Protein AF-W2TY69-F1 (afdb_monomer_lite)

Organism: Necator americanus (NCBI:txid51031)

InterPro domains:
  IPR011009 Protein kinase-like domain superfamily [SSF56112] (18-45)
  IPR045864 Class II Aminoacyl-tRNA synthetase/Biotinyl protein ligase (BPL) and lipoyl protein ligase (LPL) [G3DSA:3.30.930.10] (164-249)

Secondary structure (DSSP, 8-state):
----TTTTTTS-HHHHHHHHHHHHHHT-SSGGGSPPHHHHHT-TTS--THHHHHHHHHHHHHHHHHT-HHHHHHHHHHTTPPPPHHHHHTGGGTTS-----SHHHHHHHHHHHHHHHHHHHTT-------SSEE--HHHHHHTTTSSSPPPEEE-TTS-EEE-SS--SS--------------GGGHHHHHHHHHHHHHHHHHHHGGG---------HHHHHHHHHHTT--HHHHHHHHHHHHS--------

Foldseek 3Di:
DDDDPCQQPVHDPLLSVLVVVLVCQQPPPDPVSHDDPVRSQPDPSPPNCVVVVVVVVVVQVVCVVVVDPVVVVVVVVLVPDDDDPVCLVCVPVPDPPDDDDDPVSVVVVVLVVLLVVLCVVLVFDDDDDDQKGFPDPVLQVQCPPPPDDFDWDQDPVSGIITGSDDDPDDDDDDDDDDDDDDDPVCPVVVVVSVVVSVVVSCVSPVVPDDDDDDDDDPVVVVVVCVVVVPDPVVVVVVVVCVVVPPPPPDDD

Radius of gyration: 30.71 Å; chains: 1; bounding box: 58×43×91 Å

pLDDT: mean 75.91, std 11.69, range [28.19, 91.69]

Structure (mmCIF, N/CA/C/O backbone):
data_AF-W2TY69-F1
#
_entry.id   AF-W2TY69-F1
#
loop_
_atom_site.group_PDB
_atom_site.id
_atom_site.type_symbol
_atom_site.label_atom_id
_atom_site.label_alt_id
_atom_site.label_comp_id
_atom_site.label_asym_id
_atom_site.label_entity_id
_atom_site.label_seq_id
_atom_site.pdbx_PDB_ins_code
_atom_site.Cartn_x
_atom_site.Cartn_y
_atom_site.Cartn_z
_atom_site.occupancy
_atom_site.B_iso_or_equiv
_atom_site.auth_seq_id
_atom_site.auth_comp_id
_atom_site.auth_asym_id
_atom_site.auth_atom_id
_atom_site.pdbx_PDB_model_num
ATOM 1 N N . MET A 1 1 ? 13.874 -2.358 -54.837 1.00 65.00 1 MET A N 1
ATOM 2 C CA . MET A 1 1 ? 13.415 -1.081 -54.250 1.00 65.00 1 MET A CA 1
ATOM 3 C C . MET A 1 1 ? 14.307 0.020 -54.806 1.00 65.00 1 MET A C 1
ATOM 5 O O . MET A 1 1 ? 15.485 -0.253 -54.992 1.00 65.00 1 MET A O 1
ATOM 9 N N . ILE A 1 2 ? 13.774 1.195 -55.146 1.00 75.31 2 ILE A N 1
ATOM 10 C CA . ILE A 1 2 ? 14.572 2.311 -55.685 1.00 75.31 2 ILE A CA 1
ATOM 11 C C . ILE A 1 2 ? 14.653 3.376 -54.592 1.00 75.31 2 ILE A C 1
ATOM 13 O O . ILE A 1 2 ? 13.619 3.848 -54.125 1.00 75.31 2 ILE A O 1
ATOM 17 N N . PHE A 1 3 ? 15.866 3.712 -54.157 1.00 79.81 3 PHE A N 1
ATOM 18 C CA . PHE A 1 3 ? 16.090 4.828 -53.238 1.00 79.81 3 PHE A CA 1
ATOM 19 C C . PHE A 1 3 ? 16.102 6.144 -54.030 1.00 79.81 3 PHE A C 1
ATOM 21 O O . PHE A 1 3 ? 16.623 6.154 -55.146 1.00 79.81 3 PHE A O 1
ATOM 28 N N . PRO A 1 4 ? 15.548 7.244 -53.488 1.00 84.62 4 PRO A N 1
ATOM 29 C CA . PRO A 1 4 ? 15.613 8.551 -54.139 1.00 84.62 4 PRO A CA 1
ATOM 30 C C . PRO A 1 4 ? 17.068 9.024 -54.286 1.00 84.62 4 PRO A C 1
ATOM 32 O O . PRO A 1 4 ? 17.923 8.660 -53.479 1.00 84.62 4 PRO A O 1
ATOM 35 N N . GLU A 1 5 ? 17.348 9.853 -55.295 1.00 75.94 5 GLU A N 1
ATOM 36 C CA . GLU A 1 5 ? 18.714 10.312 -55.616 1.00 75.94 5 GLU A CA 1
ATOM 37 C C . GLU A 1 5 ? 19.378 11.085 -54.463 1.00 75.94 5 GLU A C 1
ATOM 39 O O . GLU A 1 5 ? 20.588 10.996 -54.279 1.00 75.94 5 GLU A O 1
ATOM 44 N N . ASN A 1 6 ? 18.577 11.731 -53.609 1.00 80.19 6 ASN A N 1
ATOM 45 C CA . ASN A 1 6 ? 19.047 12.464 -52.427 1.00 80.19 6 ASN A CA 1
ATOM 46 C C . ASN A 1 6 ? 19.188 11.571 -51.173 1.00 80.19 6 ASN A C 1
ATOM 48 O O . ASN A 1 6 ? 19.403 12.063 -50.064 1.00 80.19 6 ASN A O 1
ATOM 52 N N . PHE A 1 7 ? 19.028 10.247 -51.291 1.00 74.88 7 PHE A N 1
ATOM 53 C CA . PHE A 1 7 ? 19.156 9.343 -50.147 1.00 74.88 7 PHE A CA 1
ATOM 54 C C . PHE A 1 7 ? 20.610 9.279 -49.665 1.00 74.88 7 PHE A C 1
ATOM 56 O O . PHE A 1 7 ? 21.469 8.705 -50.336 1.00 74.88 7 PHE A O 1
ATOM 63 N N . GLY A 1 8 ? 20.864 9.816 -48.471 1.00 71.31 8 GLY A N 1
ATOM 64 C CA . GLY A 1 8 ? 22.205 9.892 -47.890 1.00 71.31 8 GLY A CA 1
ATOM 65 C C . GLY A 1 8 ? 22.750 11.316 -47.745 1.00 71.31 8 GLY A C 1
ATOM 66 O O . GLY A 1 8 ? 23.864 11.474 -47.252 1.00 71.31 8 GLY A O 1
ATOM 67 N N . GLU A 1 9 ? 21.995 12.346 -48.136 1.00 75.31 9 GLU A N 1
ATOM 68 C CA . GLU A 1 9 ? 22.393 13.747 -47.966 1.00 75.31 9 GLU A CA 1
ATOM 69 C C . GLU A 1 9 ? 22.570 14.076 -46.467 1.00 75.31 9 GLU A C 1
ATOM 71 O O . GLU A 1 9 ? 21.634 13.968 -45.677 1.00 75.31 9 GLU A O 1
ATOM 76 N N . GLY A 1 10 ? 23.805 14.391 -46.053 1.00 71.88 10 GLY A N 1
ATOM 77 C CA . GLY A 1 10 ? 24.180 14.618 -44.647 1.00 71.88 10 GLY A CA 1
ATOM 78 C C . GLY A 1 10 ? 24.761 13.406 -43.896 1.00 71.88 10 GLY A C 1
ATOM 79 O O . GLY A 1 10 ? 25.219 13.569 -42.766 1.00 71.88 10 GLY A O 1
ATOM 80 N N . PHE A 1 11 ? 24.808 12.217 -44.507 1.00 72.06 11 PHE A N 1
ATOM 81 C CA . PHE A 1 11 ? 25.444 11.024 -43.929 1.00 72.06 11 PHE A CA 1
ATOM 82 C C . PHE A 1 11 ? 26.870 10.814 -44.455 1.00 72.06 11 PHE A C 1
ATOM 84 O O . PHE A 1 11 ? 27.218 11.225 -45.562 1.00 72.06 11 PHE A O 1
ATOM 91 N N . SER A 1 12 ? 27.696 10.086 -43.696 1.00 76.75 12 SER A N 1
ATOM 92 C CA . SER A 1 12 ? 28.919 9.497 -44.260 1.00 76.75 12 SER A CA 1
ATOM 93 C C . SER A 1 12 ? 28.560 8.419 -45.294 1.00 76.75 12 SER A C 1
ATOM 95 O O . SER A 1 12 ? 27.595 7.675 -45.110 1.00 76.75 12 SER A O 1
ATOM 97 N N . ALA A 1 13 ? 29.362 8.268 -46.354 1.00 74.19 13 ALA A N 1
ATOM 98 C CA . ALA A 1 13 ? 29.143 7.266 -47.408 1.00 74.19 13 ALA A CA 1
ATOM 99 C C . ALA A 1 13 ? 29.012 5.826 -46.864 1.00 74.19 13 ALA A C 1
ATOM 101 O O . ALA A 1 13 ? 28.267 5.012 -47.409 1.00 74.19 13 ALA A O 1
ATOM 102 N N . VAL A 1 14 ? 29.697 5.526 -45.755 1.00 74.81 14 VAL A N 1
ATOM 103 C CA . VAL A 1 14 ? 29.611 4.235 -45.052 1.00 74.81 14 VAL A CA 1
ATOM 104 C C . VAL A 1 14 ? 28.243 4.068 -44.378 1.00 74.81 14 VAL A C 1
ATOM 106 O O . VAL A 1 14 ? 27.588 3.046 -44.556 1.00 74.81 14 VAL A O 1
ATOM 109 N N . GLN A 1 15 ? 27.759 5.102 -43.683 1.00 74.62 15 GLN A N 1
ATOM 110 C CA . GLN A 1 15 ? 26.452 5.094 -43.015 1.00 74.62 15 GLN A CA 1
ATOM 111 C C . GLN A 1 15 ? 25.305 4.982 -44.022 1.00 74.62 15 GLN A C 1
ATOM 113 O O . GLN A 1 15 ? 24.396 4.180 -43.828 1.00 74.62 15 GLN A O 1
ATOM 118 N N . ALA A 1 16 ? 25.371 5.722 -45.132 1.00 80.06 16 ALA A N 1
ATOM 119 C CA . ALA A 1 16 ? 24.355 5.657 -46.181 1.00 80.06 16 ALA A CA 1
ATOM 120 C C . ALA A 1 16 ? 24.241 4.244 -46.784 1.00 80.06 16 ALA A C 1
ATOM 122 O O . ALA A 1 16 ? 23.135 3.759 -47.026 1.00 80.06 16 ALA A O 1
ATOM 123 N N . LYS A 1 17 ? 25.374 3.550 -46.974 1.00 80.44 17 LYS A N 1
ATOM 124 C CA . LYS A 1 17 ? 25.406 2.158 -47.450 1.00 80.44 17 LYS A CA 1
ATOM 125 C C . LYS A 1 17 ? 24.812 1.183 -46.427 1.00 80.44 17 LYS A C 1
ATOM 127 O O . LYS A 1 17 ? 24.061 0.290 -46.812 1.00 80.44 17 LYS A O 1
ATOM 132 N N . HIS A 1 18 ? 25.116 1.372 -45.144 1.00 80.00 18 HIS A N 1
ATOM 133 C CA . HIS A 1 18 ? 24.616 0.528 -44.053 1.00 80.00 18 HIS A CA 1
ATOM 134 C C . HIS A 1 18 ? 23.097 0.654 -43.884 1.00 80.00 18 HIS A C 1
ATOM 136 O O . HIS A 1 18 ? 22.383 -0.346 -43.887 1.00 80.00 18 HIS A O 1
ATOM 142 N N . VAL A 1 19 ? 22.581 1.886 -43.834 1.00 82.81 19 VAL A N 1
ATOM 143 C CA . VAL A 1 19 ? 21.137 2.147 -43.706 1.00 82.81 19 VAL A CA 1
ATOM 144 C C . VAL A 1 19 ? 20.376 1.620 -44.925 1.00 82.81 19 VAL A C 1
ATOM 146 O O . VAL A 1 19 ? 19.293 1.058 -44.780 1.00 82.81 19 VAL A O 1
ATOM 149 N N . ARG A 1 20 ? 20.955 1.734 -46.128 1.00 85.69 20 ARG A N 1
ATOM 150 C CA . ARG A 1 20 ? 20.368 1.170 -47.351 1.00 85.69 20 ARG A CA 1
ATOM 151 C C . ARG A 1 20 ? 20.185 -0.346 -47.250 1.00 85.69 20 ARG A C 1
ATOM 153 O O . ARG A 1 20 ? 19.098 -0.839 -47.539 1.00 85.69 20 ARG A O 1
ATOM 160 N N . HIS A 1 21 ? 21.216 -1.058 -46.797 1.00 86.06 21 HIS A N 1
ATOM 161 C CA . HIS A 1 21 ? 21.169 -2.508 -46.610 1.00 86.06 21 HIS A CA 1
ATOM 162 C C . HIS A 1 21 ? 20.093 -2.930 -45.597 1.00 86.06 21 HIS A C 1
ATOM 164 O O . HIS A 1 21 ? 19.289 -3.813 -45.893 1.00 86.06 21 HIS A O 1
ATOM 170 N N . LEU A 1 22 ? 20.017 -2.254 -44.445 1.00 86.38 22 LEU A N 1
ATOM 171 C CA . LEU A 1 22 ? 19.009 -2.538 -43.417 1.00 86.38 22 LEU A CA 1
ATOM 172 C C . LEU A 1 22 ? 17.582 -2.343 -43.944 1.00 86.38 22 LEU A C 1
ATOM 174 O O . LEU A 1 22 ? 16.727 -3.204 -43.747 1.00 86.38 22 LEU A O 1
ATOM 178 N N . ILE A 1 23 ? 17.326 -1.246 -44.664 1.00 87.31 23 ILE A N 1
ATOM 179 C CA . ILE A 1 23 ? 16.007 -0.964 -45.250 1.00 87.31 23 ILE A CA 1
ATOM 180 C C . ILE A 1 23 ? 15.642 -2.014 -46.307 1.00 87.31 23 ILE A C 1
ATOM 182 O O . ILE A 1 23 ? 14.512 -2.502 -46.321 1.00 87.31 23 ILE A O 1
ATOM 186 N N . GLU A 1 24 ? 16.584 -2.402 -47.170 1.00 88.94 24 GLU A N 1
ATOM 187 C CA . GLU A 1 24 ? 16.367 -3.458 -48.168 1.00 88.94 24 GLU A CA 1
ATOM 188 C C . GLU A 1 24 ? 16.074 -4.819 -47.534 1.00 88.94 24 GLU A C 1
ATOM 190 O O . GLU A 1 24 ? 15.274 -5.587 -48.072 1.00 88.94 24 GLU A O 1
ATOM 195 N N . TRP A 1 25 ? 16.703 -5.118 -46.397 1.00 88.56 25 TRP A N 1
ATOM 196 C CA . TRP A 1 25 ? 16.486 -6.356 -45.660 1.00 88.56 25 TRP A CA 1
ATOM 197 C C . TRP A 1 25 ? 15.128 -6.362 -44.947 1.00 88.56 25 TRP A C 1
ATOM 199 O O . TRP A 1 25 ? 14.370 -7.326 -45.060 1.00 88.56 25 TRP A O 1
ATOM 209 N N . MET A 1 26 ? 14.765 -5.255 -44.295 1.00 87.75 26 MET A N 1
ATOM 210 C CA . MET A 1 26 ? 13.475 -5.091 -43.614 1.00 87.75 26 MET A CA 1
ATOM 211 C C . MET A 1 26 ? 12.279 -5.068 -44.575 1.00 87.75 26 MET A C 1
ATOM 213 O O . MET A 1 26 ? 11.178 -5.467 -44.194 1.00 87.75 26 MET A O 1
ATOM 217 N N . LEU A 1 27 ? 12.478 -4.609 -45.814 1.00 89.75 27 LEU A N 1
ATOM 218 C CA . LEU A 1 27 ? 11.417 -4.427 -46.811 1.00 89.75 27 LEU A CA 1
ATOM 219 C C . LEU A 1 27 ? 11.446 -5.478 -47.930 1.00 89.75 27 LEU A C 1
ATOM 221 O O . LEU A 1 27 ? 10.999 -5.210 -49.050 1.00 89.75 27 LEU A O 1
ATOM 225 N N . LYS A 1 28 ? 11.933 -6.691 -47.640 1.00 88.56 28 LYS A N 1
ATOM 226 C CA . LYS A 1 28 ? 11.836 -7.816 -48.579 1.00 88.56 28 LYS A CA 1
ATOM 227 C C . LYS A 1 28 ? 10.367 -8.113 -48.951 1.00 88.56 28 LYS A C 1
ATOM 229 O O . LYS A 1 28 ? 9.489 -8.035 -48.079 1.00 88.56 28 LYS A O 1
ATOM 234 N N . PRO A 1 29 ? 10.076 -8.434 -50.233 1.00 85.56 29 PRO A N 1
ATOM 235 C CA . PRO A 1 29 ? 8.709 -8.683 -50.697 1.00 85.56 29 PRO A CA 1
ATOM 236 C C . PRO A 1 29 ? 8.047 -9.852 -49.963 1.00 85.56 29 PRO A C 1
ATOM 238 O O . PRO A 1 29 ? 6.887 -9.742 -49.572 1.00 85.56 29 PRO A O 1
ATOM 241 N N . ASP A 1 30 ? 8.803 -10.924 -49.726 1.00 89.38 30 ASP A N 1
ATOM 242 C CA . ASP A 1 30 ? 8.374 -12.070 -48.931 1.00 89.38 30 ASP A CA 1
ATOM 243 C C . ASP A 1 30 ? 8.547 -11.775 -47.425 1.00 89.38 30 ASP A C 1
ATOM 245 O O . ASP A 1 30 ? 9.656 -11.447 -46.991 1.00 89.38 30 ASP A O 1
ATOM 249 N N . PRO A 1 31 ? 7.482 -11.870 -46.603 1.00 84.75 31 PRO A N 1
ATOM 250 C CA . PRO A 1 31 ? 7.569 -11.700 -45.154 1.00 84.75 31 PRO A CA 1
ATOM 251 C C . PRO A 1 31 ? 8.506 -12.689 -44.456 1.00 84.75 31 PRO A C 1
ATOM 253 O O . PRO A 1 31 ? 9.041 -12.350 -43.403 1.00 84.75 31 PRO A O 1
ATOM 256 N N . THR A 1 32 ? 8.699 -13.889 -45.009 1.00 88.50 32 THR A N 1
ATOM 257 C CA . THR A 1 32 ? 9.549 -14.926 -44.401 1.00 88.50 32 THR A CA 1
ATOM 258 C C . THR A 1 32 ? 11.044 -14.643 -44.569 1.00 88.50 32 THR A C 1
ATOM 260 O O . THR A 1 32 ? 11.851 -15.123 -43.778 1.00 88.50 32 THR A O 1
ATOM 263 N N . GLU A 1 33 ? 11.407 -13.813 -45.551 1.00 87.44 33 GLU A N 1
ATOM 264 C CA . GLU A 1 33 ? 12.783 -13.371 -45.810 1.00 87.44 33 GLU A CA 1
ATOM 265 C C . GLU A 1 33 ? 13.176 -12.114 -45.017 1.00 87.44 33 GLU A C 1
ATOM 267 O O . GLU A 1 33 ? 14.327 -11.668 -45.078 1.00 87.44 33 GLU A O 1
ATOM 272 N N . ARG A 1 34 ? 12.227 -11.506 -44.294 1.00 90.62 34 ARG A N 1
ATOM 273 C CA . ARG A 1 34 ? 12.494 -10.328 -43.462 1.00 90.62 34 ARG A CA 1
ATOM 274 C C . ARG A 1 34 ? 13.200 -10.742 -42.169 1.00 90.62 34 ARG A C 1
ATOM 276 O O . ARG A 1 34 ? 12.884 -11.792 -41.609 1.00 90.62 34 ARG A O 1
ATOM 283 N N . PRO A 1 35 ? 14.115 -9.911 -41.647 1.00 89.69 35 PRO A N 1
ATOM 284 C CA . PRO A 1 35 ? 14.764 -10.182 -40.377 1.00 89.69 35 PRO A CA 1
ATOM 285 C C . PRO A 1 35 ? 13.757 -10.174 -39.232 1.00 89.69 35 PRO A C 1
ATOM 287 O O . PRO A 1 35 ? 12.862 -9.328 -39.158 1.00 89.69 35 PRO A O 1
ATOM 290 N N . THR A 1 36 ? 13.969 -11.069 -38.277 1.00 85.81 36 THR A N 1
ATOM 291 C CA . THR A 1 36 ? 13.384 -10.928 -36.941 1.00 85.81 36 THR A CA 1
ATOM 292 C C . THR A 1 36 ? 14.061 -9.784 -36.181 1.00 85.81 36 THR A C 1
ATOM 294 O O . THR A 1 36 ? 15.209 -9.431 -36.458 1.00 85.81 36 THR A O 1
ATOM 297 N N . ALA A 1 37 ? 13.373 -9.220 -35.182 1.00 81.88 37 ALA A N 1
ATOM 298 C CA . ALA A 1 37 ? 13.929 -8.151 -34.345 1.00 81.88 37 ALA A CA 1
ATOM 299 C C . ALA A 1 37 ? 15.269 -8.551 -33.697 1.00 81.88 37 ALA A C 1
ATOM 301 O O . ALA A 1 37 ? 16.178 -7.736 -33.591 1.00 81.88 37 ALA A O 1
ATOM 302 N N . GLU A 1 38 ? 15.419 -9.822 -33.322 1.00 79.81 38 GLU A N 1
ATOM 303 C CA . GLU A 1 38 ? 16.651 -10.346 -32.735 1.00 79.81 38 GLU A CA 1
ATOM 304 C C . GLU A 1 38 ? 17.800 -10.452 -33.750 1.00 79.81 38 GLU A C 1
ATOM 306 O O . GLU A 1 38 ? 18.936 -10.123 -33.420 1.00 79.81 38 GLU A O 1
ATOM 311 N N . GLN A 1 39 ? 17.520 -10.862 -34.992 1.00 83.31 39 GLN A N 1
ATOM 312 C CA . GLN A 1 39 ? 18.522 -10.894 -36.067 1.00 83.31 39 GLN A CA 1
ATOM 313 C C . GLN A 1 39 ? 18.982 -9.489 -36.453 1.00 83.31 39 GLN A C 1
ATOM 315 O O . GLN A 1 39 ? 20.166 -9.286 -36.694 1.00 83.31 39 GLN A O 1
ATOM 320 N N . LEU A 1 40 ? 18.060 -8.523 -36.460 1.00 83.56 40 LEU A N 1
ATOM 321 C CA . LEU A 1 40 ? 18.369 -7.126 -36.744 1.00 83.56 40 LEU A CA 1
ATOM 322 C C . LEU A 1 40 ? 19.278 -6.528 -35.660 1.00 83.56 40 LEU A C 1
ATOM 324 O O . LEU A 1 40 ? 20.284 -5.911 -35.977 1.00 83.56 40 LEU A O 1
ATOM 328 N N . LEU A 1 41 ? 18.966 -6.753 -34.379 1.00 74.50 41 LEU A N 1
ATOM 329 C CA . LEU A 1 41 ? 19.748 -6.224 -33.252 1.00 74.50 41 LEU A CA 1
ATOM 330 C C . LEU A 1 41 ? 21.154 -6.833 -33.120 1.00 74.50 41 LEU A C 1
ATOM 332 O O . LEU A 1 41 ? 21.994 -6.263 -32.429 1.00 74.50 41 LEU A O 1
ATOM 336 N N . ARG A 1 42 ? 21.409 -7.986 -33.748 1.00 76.81 42 ARG A N 1
ATOM 337 C CA . ARG A 1 42 ? 22.728 -8.638 -33.781 1.00 76.81 42 ARG A CA 1
ATOM 338 C C . ARG A 1 42 ? 23.565 -8.256 -35.003 1.00 76.81 42 ARG A C 1
ATOM 340 O O . ARG A 1 42 ? 24.707 -8.694 -35.087 1.00 76.81 42 ARG A O 1
ATOM 347 N N . ASP A 1 43 ? 23.003 -7.513 -35.952 1.00 82.12 43 ASP A N 1
ATOM 348 C CA . ASP A 1 43 ? 23.695 -7.139 -37.180 1.00 82.12 43 ASP A CA 1
ATOM 349 C C . ASP A 1 43 ? 24.701 -6.004 -36.933 1.00 82.12 43 ASP A C 1
ATOM 351 O O . ASP A 1 43 ? 24.372 -4.987 -36.321 1.00 82.12 43 ASP A O 1
ATOM 355 N N . ASP A 1 44 ? 25.919 -6.159 -37.456 1.00 69.88 44 ASP A N 1
ATOM 356 C CA . ASP A 1 44 ? 27.027 -5.209 -37.278 1.00 69.88 44 ASP A CA 1
ATOM 357 C C . ASP A 1 44 ? 26.747 -3.817 -37.885 1.00 69.88 44 ASP A C 1
ATOM 359 O O . ASP A 1 44 ? 27.438 -2.841 -37.569 1.00 69.88 44 ASP A O 1
ATOM 363 N N . HIS A 1 45 ? 25.756 -3.702 -38.777 1.00 69.31 45 HIS A N 1
ATOM 364 C CA . HIS A 1 45 ? 25.378 -2.445 -39.421 1.00 69.31 45 HIS A CA 1
ATOM 365 C C . HIS A 1 45 ? 24.318 -1.670 -38.639 1.00 69.31 45 HIS A C 1
ATOM 367 O O . HIS A 1 45 ? 24.122 -0.481 -38.922 1.00 69.31 45 HIS A O 1
ATOM 373 N N . VAL A 1 46 ? 23.649 -2.296 -37.664 1.00 67.25 46 VAL A N 1
ATOM 374 C CA . VAL A 1 46 ? 22.825 -1.564 -36.703 1.00 67.25 46 VAL A CA 1
ATOM 375 C C . VAL A 1 46 ? 23.785 -0.878 -35.737 1.00 67.25 46 VAL A C 1
ATOM 377 O O . VAL A 1 46 ? 24.528 -1.565 -35.038 1.00 67.25 46 VAL A O 1
ATOM 380 N N . PRO A 1 47 ? 23.827 0.470 -35.689 1.00 62.25 47 PRO A N 1
ATOM 381 C CA . PRO A 1 47 ? 24.680 1.156 -34.736 1.00 62.25 47 PRO A CA 1
ATOM 382 C C . PRO A 1 47 ? 24.262 0.712 -33.337 1.00 62.25 47 PRO A C 1
ATOM 384 O O . PRO A 1 47 ? 23.178 1.055 -32.865 1.00 62.25 47 PRO A O 1
ATOM 387 N N . LEU A 1 48 ? 25.112 -0.095 -32.700 1.00 56.00 48 LEU A N 1
ATOM 388 C CA . LEU A 1 48 ? 24.889 -0.531 -31.336 1.00 56.00 48 LEU A CA 1
ATOM 389 C C . LEU A 1 48 ? 24.825 0.735 -30.482 1.00 56.00 48 LEU A C 1
ATOM 391 O O . LEU A 1 48 ? 25.810 1.464 -30.332 1.00 56.00 48 LEU A O 1
ATOM 395 N N . VAL A 1 49 ? 23.650 0.979 -29.907 1.00 56.50 49 VAL A N 1
ATOM 396 C CA . VAL A 1 49 ? 23.369 2.052 -28.940 1.00 56.50 49 VAL A CA 1
ATOM 397 C C . VAL A 1 49 ? 24.269 1.925 -27.691 1.00 56.50 49 VAL A C 1
ATOM 399 O O . VAL A 1 49 ? 24.279 2.787 -26.827 1.00 56.50 49 VAL A O 1
ATOM 402 N N . ASP A 1 50 ? 25.131 0.905 -27.627 1.00 56.06 50 ASP A N 1
ATOM 403 C CA . ASP A 1 50 ? 26.202 0.684 -26.656 1.00 56.06 50 ASP A CA 1
ATOM 404 C C . ASP A 1 50 ? 27.006 1.929 -26.272 1.00 56.06 50 ASP A C 1
ATOM 406 O O . ASP A 1 50 ? 27.426 2.043 -25.117 1.00 56.06 50 ASP A O 1
ATOM 410 N N . ILE A 1 51 ? 27.285 2.843 -27.210 1.00 59.00 51 ILE A N 1
ATOM 411 C CA . ILE A 1 51 ? 28.039 4.068 -26.898 1.00 59.00 51 ILE A CA 1
ATOM 412 C C . ILE A 1 51 ? 27.190 4.994 -26.023 1.00 59.00 51 ILE A C 1
ATOM 414 O O . ILE A 1 51 ? 27.681 5.472 -24.997 1.00 59.00 51 ILE A O 1
ATOM 418 N N . GLU A 1 52 ? 25.925 5.201 -26.383 1.00 65.19 52 GLU A N 1
ATOM 419 C CA . GLU A 1 52 ? 24.980 6.002 -25.605 1.00 65.19 52 GLU A CA 1
ATOM 420 C C . GLU A 1 52 ? 24.659 5.320 -24.277 1.00 65.19 52 GLU A C 1
ATOM 422 O O . GLU A 1 52 ? 24.704 5.974 -23.243 1.00 65.19 52 GLU A O 1
ATOM 427 N N . ASP A 1 53 ? 24.486 3.999 -24.261 1.00 70.38 53 ASP A N 1
ATOM 428 C CA . ASP A 1 53 ? 24.241 3.215 -23.051 1.00 70.38 53 ASP A CA 1
ATOM 429 C C . ASP A 1 53 ? 25.414 3.272 -22.070 1.00 70.38 53 ASP A C 1
ATOM 431 O O . ASP A 1 53 ? 25.221 3.457 -20.865 1.00 70.38 53 ASP A O 1
ATOM 435 N N . LYS A 1 54 ? 26.655 3.122 -22.550 1.00 78.38 54 LYS A N 1
ATOM 436 C CA . LYS A 1 54 ? 27.857 3.223 -21.704 1.00 78.38 54 LYS A CA 1
ATOM 437 C C . LYS A 1 54 ? 28.047 4.646 -21.190 1.00 78.38 54 LYS A C 1
ATOM 439 O O . LYS A 1 54 ? 28.401 4.827 -20.021 1.00 78.38 54 LYS A O 1
ATOM 444 N N . GLN A 1 55 ? 27.806 5.654 -22.030 1.00 78.62 55 GLN A N 1
ATOM 445 C CA . GLN A 1 55 ? 27.859 7.057 -21.619 1.00 78.62 55 GLN A CA 1
ATOM 446 C C . GLN A 1 55 ? 26.761 7.385 -20.604 1.00 78.62 55 GLN A C 1
ATOM 448 O O . GLN A 1 55 ? 27.059 7.962 -19.559 1.00 78.62 55 GLN A O 1
ATOM 453 N N . PHE A 1 56 ? 25.531 6.943 -20.846 1.00 80.62 56 PHE A N 1
ATOM 454 C CA . PHE A 1 56 ? 24.389 7.098 -19.956 1.00 80.62 56 PHE A CA 1
ATOM 455 C C . PHE A 1 56 ? 24.645 6.418 -18.613 1.00 80.62 56 PHE A C 1
ATOM 457 O O . PHE A 1 56 ? 24.560 7.073 -17.577 1.00 80.62 56 PHE A O 1
ATOM 464 N N . LYS A 1 57 ? 25.079 5.150 -18.606 1.00 81.50 57 LYS A N 1
ATOM 465 C CA . LYS A 1 57 ? 25.458 4.421 -17.381 1.00 81.50 57 LYS A CA 1
ATOM 466 C C . LYS A 1 57 ? 26.540 5.164 -16.597 1.00 81.50 57 LYS A C 1
ATOM 468 O O . LYS A 1 57 ? 26.456 5.259 -15.370 1.00 81.50 57 LYS A O 1
ATOM 473 N N . LYS A 1 58 ? 27.537 5.735 -17.282 1.00 85.06 58 LYS A N 1
ATOM 474 C CA . LYS A 1 58 ? 28.607 6.524 -16.652 1.00 85.06 58 LYS A CA 1
ATOM 475 C C . LYS A 1 58 ? 28.077 7.826 -16.045 1.00 85.06 58 LYS A C 1
ATOM 477 O O . LYS A 1 58 ? 28.404 8.124 -14.897 1.00 85.06 58 LYS A O 1
ATOM 482 N N . ILE A 1 59 ? 27.252 8.572 -16.781 1.00 84.62 59 ILE A N 1
ATOM 483 C CA . ILE A 1 59 ? 26.607 9.808 -16.312 1.00 84.62 59 ILE A CA 1
ATOM 484 C C . ILE A 1 59 ? 25.712 9.509 -15.107 1.00 84.62 59 ILE A C 1
ATOM 486 O O . ILE A 1 59 ? 25.819 10.188 -14.086 1.00 84.62 59 ILE A O 1
ATOM 490 N N . PHE A 1 60 ? 24.894 8.460 -15.191 1.00 83.44 60 PHE A N 1
ATOM 491 C CA . PHE A 1 60 ? 23.984 8.038 -14.133 1.00 83.44 60 PHE A CA 1
ATOM 492 C C . PHE A 1 60 ? 24.745 7.644 -12.863 1.00 83.44 60 PHE A C 1
ATOM 494 O O . PHE A 1 60 ? 24.489 8.194 -11.794 1.00 83.44 60 PHE A O 1
ATOM 501 N N . THR A 1 61 ? 25.759 6.781 -12.990 1.00 86.25 61 THR A N 1
ATOM 502 C CA . THR A 1 61 ? 26.607 6.354 -11.862 1.00 86.25 61 THR A CA 1
ATOM 503 C C . THR A 1 61 ? 27.307 7.547 -11.210 1.00 86.25 61 THR A C 1
ATOM 505 O O . THR A 1 61 ? 27.383 7.642 -9.983 1.00 86.25 61 THR A O 1
ATOM 508 N N . GLN A 1 62 ? 27.811 8.485 -12.017 1.00 87.19 62 GLN A N 1
ATOM 509 C CA . GLN A 1 62 ? 28.486 9.680 -11.515 1.00 87.19 62 GLN A CA 1
ATOM 510 C C . GLN A 1 62 ? 27.516 10.622 -10.793 1.00 87.19 62 GLN A C 1
ATOM 512 O O . GLN A 1 62 ? 27.832 11.139 -9.718 1.00 87.19 62 GLN A O 1
ATOM 517 N N . ALA A 1 63 ? 26.331 10.844 -11.354 1.00 87.81 63 ALA A N 1
ATOM 518 C CA . ALA A 1 63 ? 25.302 11.667 -10.738 1.00 87.81 63 ALA A CA 1
ATOM 519 C C . ALA A 1 63 ? 24.793 11.046 -9.430 1.00 87.81 63 ALA A C 1
ATOM 521 O O . ALA A 1 63 ? 24.698 11.750 -8.429 1.00 87.81 63 ALA A O 1
ATOM 522 N N . GLN A 1 64 ? 24.568 9.729 -9.392 1.00 82.50 64 GLN A N 1
ATOM 523 C CA . GLN A 1 64 ? 24.164 9.005 -8.184 1.00 82.50 64 GLN A CA 1
ATOM 524 C C . GLN A 1 64 ? 25.199 9.133 -7.058 1.00 82.50 64 GLN A C 1
ATOM 526 O O . GLN A 1 64 ? 24.830 9.396 -5.914 1.00 82.50 64 GLN A O 1
ATOM 531 N N . LYS A 1 65 ? 26.495 9.002 -7.375 1.00 86.19 65 LYS A N 1
ATOM 532 C CA . LYS A 1 65 ? 27.583 9.171 -6.394 1.00 86.19 65 LYS A CA 1
ATOM 533 C C . LYS A 1 65 ? 27.691 10.600 -5.869 1.00 86.19 65 LYS A C 1
ATOM 535 O O . LYS A 1 65 ? 27.931 10.802 -4.686 1.00 86.19 65 LYS A O 1
ATOM 540 N N . THR A 1 66 ? 27.536 11.586 -6.750 1.00 86.88 66 THR A N 1
ATOM 541 C CA . THR A 1 66 ? 27.707 13.007 -6.402 1.00 86.88 66 THR A CA 1
ATOM 542 C C . THR A 1 66 ? 26.448 13.653 -5.827 1.00 86.88 66 THR A C 1
ATOM 544 O O . THR A 1 66 ? 26.548 14.749 -5.284 1.00 86.88 66 THR A O 1
ATOM 547 N N . ARG A 1 67 ? 25.275 13.008 -5.958 1.00 84.31 67 ARG A N 1
ATOM 548 C CA . ARG A 1 67 ? 23.948 13.540 -5.587 1.00 84.31 67 ARG A CA 1
ATOM 549 C C . ARG A 1 67 ? 23.747 14.997 -6.034 1.00 84.31 67 ARG A C 1
ATOM 551 O O . ARG A 1 67 ? 23.211 15.830 -5.313 1.00 84.31 67 ARG A O 1
ATOM 558 N N . ASN A 1 68 ? 24.223 15.312 -7.237 1.00 84.75 68 ASN A N 1
ATOM 559 C CA . ASN A 1 68 ? 24.234 16.668 -7.782 1.00 84.75 68 ASN A CA 1
ATOM 560 C C . ASN A 1 68 ? 22.856 17.090 -8.349 1.00 84.75 68 ASN A C 1
ATOM 562 O O . ASN A 1 68 ? 21.875 16.348 -8.307 1.00 84.75 68 ASN A O 1
ATOM 566 N N . ARG A 1 69 ? 22.763 18.290 -8.941 1.00 87.94 69 ARG A N 1
ATOM 567 C CA . ARG A 1 69 ? 21.524 18.775 -9.584 1.00 87.94 69 ARG A CA 1
ATOM 568 C C . ARG A 1 69 ? 20.981 17.807 -10.646 1.00 87.94 69 ARG A C 1
ATOM 570 O O . ARG A 1 69 ? 19.766 17.677 -10.764 1.00 87.94 69 ARG A O 1
ATOM 577 N N . LEU A 1 70 ? 21.858 17.137 -11.400 1.00 84.25 70 LEU A N 1
ATOM 578 C CA . LEU A 1 70 ? 21.455 16.148 -12.402 1.00 84.25 70 LEU A CA 1
ATOM 579 C C . LEU A 1 70 ? 20.779 14.944 -11.735 1.00 84.25 70 LEU A C 1
ATOM 581 O O . LEU A 1 70 ? 19.736 14.515 -12.205 1.00 84.25 70 LEU A O 1
ATOM 585 N N . TYR A 1 71 ? 21.311 14.451 -10.611 1.00 86.38 71 TYR A N 1
ATOM 586 C CA . TYR A 1 71 ? 20.673 13.394 -9.817 1.00 86.38 71 TYR A CA 1
ATOM 587 C C . TYR A 1 71 ? 19.256 13.779 -9.389 1.00 86.38 71 TYR A C 1
ATOM 589 O O . TYR A 1 71 ? 18.310 13.052 -9.678 1.00 86.38 71 TYR A O 1
ATOM 597 N N . HIS A 1 72 ? 19.086 14.954 -8.778 1.00 84.75 72 HIS A N 1
ATOM 598 C CA . HIS A 1 72 ? 17.760 15.417 -8.364 1.00 84.75 72 HIS A CA 1
ATOM 599 C C . HIS A 1 72 ? 16.808 15.626 -9.549 1.00 84.75 72 HIS A C 1
ATOM 601 O O . HIS A 1 72 ? 15.621 15.325 -9.437 1.00 84.75 72 HIS A O 1
ATOM 607 N N . TRP A 1 73 ? 17.313 16.113 -10.687 1.00 88.06 73 TRP A N 1
ATOM 608 C CA . TRP A 1 73 ? 16.521 16.230 -11.910 1.00 88.06 73 TRP A CA 1
ATOM 609 C C . TRP A 1 73 ? 16.083 14.860 -12.437 1.00 88.06 73 TRP A C 1
ATOM 611 O O . TRP A 1 73 ? 14.906 14.699 -12.739 1.00 88.06 73 TRP A O 1
ATOM 621 N N . MET A 1 74 ? 16.982 13.872 -12.484 1.00 84.12 74 MET A N 1
ATOM 622 C CA . MET A 1 74 ? 16.666 12.514 -12.943 1.00 84.12 74 MET A CA 1
ATOM 623 C C . MET A 1 74 ? 15.639 11.836 -12.036 1.00 84.12 74 MET A C 1
ATOM 625 O O . MET A 1 74 ? 14.651 11.310 -12.534 1.00 84.12 74 MET A O 1
ATOM 629 N N . VAL A 1 75 ? 15.817 11.904 -10.712 1.00 83.06 75 VAL A N 1
ATOM 630 C CA . VAL A 1 75 ? 14.850 11.347 -9.747 1.00 83.06 75 VAL A CA 1
ATOM 631 C C . VAL A 1 75 ? 13.473 11.998 -9.915 1.00 83.06 75 VAL A C 1
ATOM 633 O O . VAL A 1 75 ? 12.456 11.313 -9.912 1.00 83.06 75 VAL A O 1
ATOM 636 N N . ASN A 1 76 ? 13.429 13.315 -10.121 1.00 83.75 76 ASN A N 1
ATOM 637 C CA . ASN A 1 76 ? 12.180 14.037 -10.367 1.00 83.75 76 ASN A CA 1
ATOM 638 C C . ASN A 1 76 ? 11.559 13.698 -11.734 1.00 83.75 76 ASN A C 1
ATOM 640 O O . ASN A 1 76 ? 10.341 13.663 -11.859 1.00 83.75 76 ASN A O 1
ATOM 644 N N . ALA A 1 77 ? 12.372 13.461 -12.765 1.00 84.50 77 ALA A N 1
ATOM 645 C CA . ALA A 1 77 ? 11.890 13.056 -14.083 1.00 84.50 77 ALA A CA 1
ATOM 646 C C . ALA A 1 77 ? 11.257 11.658 -14.036 1.00 84.50 77 ALA A C 1
ATOM 648 O O . ALA A 1 77 ? 10.146 11.494 -14.532 1.00 84.50 77 ALA A O 1
ATOM 649 N N . LEU A 1 78 ? 11.914 10.702 -13.369 1.00 81.81 78 LEU A N 1
ATOM 650 C CA . LEU A 1 78 ? 11.363 9.366 -13.117 1.00 81.81 78 LEU A CA 1
ATOM 651 C C . LEU A 1 78 ? 10.052 9.461 -12.329 1.00 81.81 78 LEU A C 1
ATOM 653 O O . LEU A 1 78 ? 9.047 8.896 -12.737 1.00 81.81 78 LEU A O 1
ATOM 657 N N . GLY A 1 79 ? 10.022 10.283 -11.276 1.00 75.06 79 GLY A N 1
ATOM 658 C CA . GLY A 1 79 ? 8.833 10.539 -10.457 1.00 75.06 79 GLY A CA 1
ATOM 659 C C . GLY A 1 79 ? 7.651 11.217 -11.166 1.00 75.06 79 GLY A C 1
ATOM 660 O O . GLY A 1 79 ? 6.638 11.473 -10.528 1.00 75.06 79 GLY A O 1
ATOM 661 N N . LYS A 1 80 ? 7.762 11.573 -12.450 1.00 79.88 80 LYS A N 1
ATOM 662 C CA . LYS A 1 80 ? 6.667 12.170 -13.238 1.00 79.88 80 LYS A CA 1
ATOM 663 C C . LYS A 1 80 ? 6.072 11.211 -14.263 1.0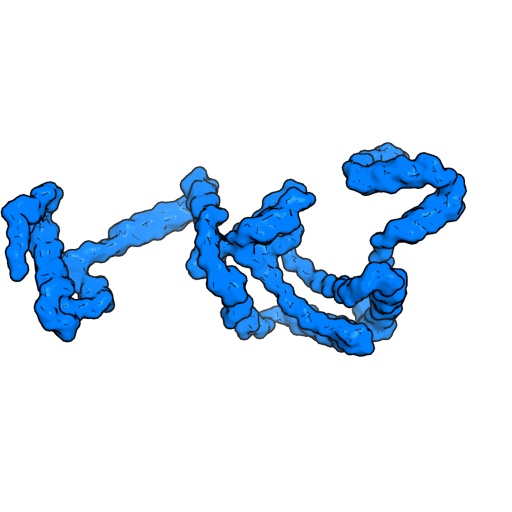0 79.88 80 LYS A C 1
ATOM 665 O O . LYS A 1 80 ? 5.126 11.589 -14.957 1.00 79.88 80 LYS A O 1
ATOM 670 N N . GLU A 1 81 ? 6.626 10.012 -14.390 1.00 74.56 81 GLU A N 1
ATOM 671 C CA . GLU A 1 81 ? 6.135 9.017 -15.331 1.00 74.56 81 GLU A CA 1
ATOM 672 C C . GLU A 1 81 ? 4.754 8.501 -14.902 1.00 74.56 81 GLU A C 1
ATOM 674 O O . GLU A 1 81 ? 4.542 8.089 -13.763 1.00 74.56 81 GLU A O 1
ATOM 679 N N . VAL A 1 82 ? 3.786 8.547 -15.821 1.00 73.00 82 VAL A N 1
ATOM 680 C CA . VAL A 1 82 ? 2.423 8.078 -15.556 1.00 73.00 82 VAL A CA 1
ATOM 681 C C . VAL A 1 82 ? 2.351 6.586 -15.843 1.00 73.00 82 VAL A C 1
ATOM 683 O O . VAL A 1 82 ? 2.505 6.153 -16.985 1.00 73.00 82 VAL A O 1
ATOM 686 N N . LEU A 1 83 ? 2.064 5.801 -14.808 1.00 71.50 83 LEU A N 1
ATOM 687 C CA . LEU A 1 83 ? 1.917 4.357 -14.939 1.00 71.50 83 LEU A CA 1
ATOM 688 C C . LEU A 1 83 ? 0.667 3.983 -15.757 1.00 71.50 83 LEU A C 1
ATOM 690 O O . LEU A 1 83 ? -0.400 4.569 -15.549 1.00 71.50 83 LEU A O 1
ATOM 694 N N . PRO A 1 84 ? 0.748 2.969 -16.641 1.00 80.00 84 PRO A N 1
ATOM 6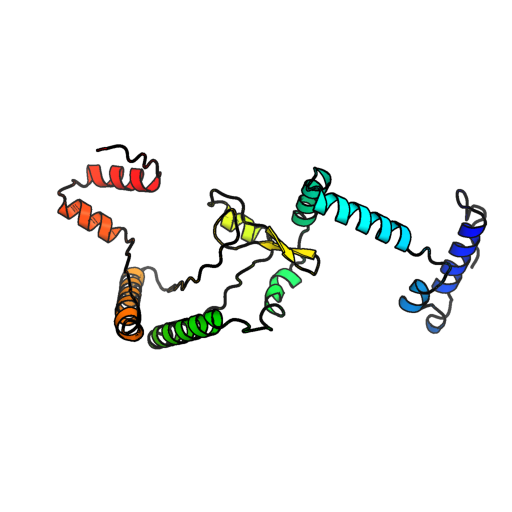95 C CA . PRO A 1 84 ? -0.427 2.425 -17.313 1.00 80.00 84 PRO A CA 1
ATOM 696 C C . PRO A 1 84 ? -1.463 1.892 -16.312 1.00 80.00 84 PRO A C 1
ATOM 698 O O . PRO A 1 84 ? -1.113 1.186 -15.365 1.00 80.00 84 PRO A O 1
ATOM 701 N N . ALA A 1 85 ? -2.751 2.146 -16.565 1.00 78.31 85 ALA A N 1
ATOM 702 C CA . ALA A 1 85 ? -3.843 1.742 -15.670 1.00 78.31 85 ALA A CA 1
ATOM 703 C C . ALA A 1 85 ? -3.879 0.226 -15.392 1.00 78.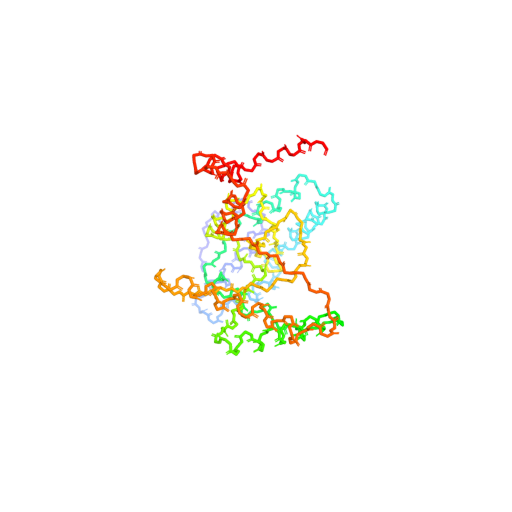31 85 ALA A C 1
ATOM 705 O O . ALA A 1 85 ? -4.092 -0.191 -14.258 1.00 78.31 85 ALA A O 1
ATOM 706 N N . ALA A 1 86 ? -3.600 -0.604 -16.404 1.00 78.06 86 ALA A N 1
ATOM 707 C CA . ALA A 1 86 ? -3.535 -2.058 -16.246 1.00 78.06 86 ALA A CA 1
ATOM 708 C C . ALA A 1 86 ? -2.441 -2.498 -15.258 1.00 78.06 86 ALA A C 1
ATOM 710 O O . ALA A 1 86 ? -2.632 -3.440 -14.498 1.00 78.06 86 ALA A O 1
ATOM 711 N N . ARG A 1 87 ? -1.305 -1.791 -15.226 1.00 69.44 87 ARG A N 1
ATOM 712 C CA . ARG A 1 87 ? -0.221 -2.082 -14.282 1.00 69.44 87 ARG A CA 1
ATOM 713 C C . ARG A 1 87 ? -0.560 -1.618 -12.869 1.00 69.44 87 ARG A C 1
ATOM 715 O O . ARG A 1 87 ? -0.190 -2.301 -11.925 1.00 69.44 87 ARG A O 1
ATOM 722 N N . ALA A 1 88 ? -1.279 -0.505 -12.725 1.00 70.50 88 ALA A N 1
ATOM 723 C CA . ALA A 1 88 ? -1.798 -0.095 -11.423 1.00 70.50 88 ALA A CA 1
ATOM 724 C C . ALA A 1 88 ? -2.774 -1.138 -10.851 1.00 70.50 88 ALA A C 1
ATOM 726 O O . ALA A 1 88 ? -2.737 -1.408 -9.657 1.00 70.50 88 ALA A O 1
ATOM 727 N N . TYR A 1 89 ? -3.595 -1.753 -11.708 1.00 72.00 89 TYR A N 1
ATOM 728 C CA . TYR A 1 89 ? -4.528 -2.810 -11.316 1.00 72.00 89 TYR A CA 1
ATOM 729 C C . TYR A 1 89 ? -3.829 -4.126 -10.943 1.00 72.00 89 TYR A C 1
ATOM 731 O O . TYR A 1 89 ? -4.207 -4.754 -9.966 1.00 72.00 89 TYR A O 1
ATOM 739 N N . CYS A 1 90 ? -2.800 -4.530 -11.695 1.00 67.94 90 CYS A N 1
ATOM 740 C CA . CYS A 1 90 ? -2.087 -5.798 -11.490 1.00 67.94 90 CYS A CA 1
ATOM 741 C C . CYS A 1 90 ? -0.813 -5.675 -10.632 1.00 67.94 90 CYS A C 1
ATOM 743 O O . CYS A 1 90 ? 0.039 -6.566 -10.678 1.00 67.94 90 CYS A O 1
ATOM 745 N N . TYR A 1 91 ? -0.623 -4.561 -9.919 1.00 65.94 91 TYR A N 1
ATOM 746 C CA . TYR A 1 91 ? 0.595 -4.282 -9.143 1.00 65.94 91 TYR A CA 1
ATOM 747 C C . TYR A 1 91 ? 0.915 -5.394 -8.123 1.00 65.94 91 TYR A C 1
ATOM 749 O O . TYR A 1 91 ? 2.071 -5.709 -7.846 1.00 65.94 91 TYR A O 1
ATOM 757 N N . ASP A 1 92 ? -0.128 -6.038 -7.617 1.00 62.56 92 ASP A N 1
ATOM 758 C CA . ASP A 1 92 ? -0.120 -7.053 -6.572 1.00 62.56 92 ASP A CA 1
ATOM 759 C C . ASP A 1 92 ? 0.283 -8.461 -7.031 1.00 62.56 92 ASP A C 1
ATOM 761 O O . ASP A 1 92 ? 0.682 -9.295 -6.215 1.00 62.56 92 ASP A O 1
ATOM 765 N N . GLN A 1 93 ? 0.242 -8.734 -8.335 1.00 63.69 93 GLN A N 1
ATOM 766 C CA . GLN A 1 93 ? 0.342 -10.096 -8.872 1.00 63.69 93 GLN A CA 1
ATOM 767 C C . GLN A 1 93 ? 1.750 -10.717 -8.765 1.00 63.69 93 GLN A C 1
ATOM 769 O O . GLN A 1 93 ? 1.916 -11.925 -8.964 1.00 63.69 93 GLN A O 1
ATOM 774 N N . GLY A 1 94 ? 2.782 -9.919 -8.461 1.00 57.16 94 GLY A N 1
ATOM 775 C CA . GLY A 1 94 ? 4.186 -10.355 -8.511 1.00 57.16 94 GLY A CA 1
ATOM 776 C C . GLY A 1 94 ? 5.027 -10.140 -7.252 1.00 57.16 94 GLY A C 1
ATOM 777 O O . GLY A 1 94 ? 6.059 -10.792 -7.121 1.00 57.16 94 GLY A O 1
ATOM 778 N N . ILE A 1 95 ? 4.618 -9.259 -6.336 1.00 56.28 95 ILE A N 1
ATOM 779 C CA . ILE A 1 95 ? 5.521 -8.702 -5.309 1.00 56.28 95 ILE A CA 1
ATOM 780 C C . ILE A 1 95 ? 5.565 -9.563 -4.032 1.00 56.28 95 ILE A C 1
ATOM 782 O O . ILE A 1 95 ? 6.569 -9.583 -3.329 1.00 56.28 95 ILE A O 1
ATOM 786 N N . CYS A 1 96 ? 4.533 -10.363 -3.758 1.00 52.84 96 CYS A N 1
ATOM 787 C CA . CYS A 1 96 ? 4.416 -11.134 -2.511 1.00 52.84 96 CYS A CA 1
ATOM 788 C C . CYS A 1 96 ? 4.890 -12.598 -2.617 1.00 52.84 96 CYS A C 1
ATOM 790 O O . CYS A 1 96 ? 4.274 -13.481 -2.017 1.00 52.84 96 CYS A O 1
ATOM 792 N N . LYS A 1 97 ? 5.929 -12.897 -3.409 1.00 55.16 97 LYS A N 1
ATOM 793 C CA . LYS A 1 97 ? 6.361 -14.294 -3.637 1.00 55.16 97 LYS A CA 1
ATOM 794 C C . LYS A 1 97 ? 7.447 -14.793 -2.688 1.00 55.16 97 LYS A C 1
ATOM 796 O O . LYS A 1 97 ? 7.483 -15.988 -2.414 1.00 55.16 97 LYS A O 1
ATOM 801 N N . GLU A 1 98 ? 8.280 -13.913 -2.147 1.00 55.38 98 GLU A N 1
ATOM 802 C CA . GLU A 1 98 ? 9.324 -14.311 -1.203 1.00 55.38 98 GLU A CA 1
ATOM 803 C C . GLU A 1 98 ? 8.909 -13.920 0.210 1.00 55.38 98 GLU A C 1
ATOM 805 O O . GLU A 1 98 ? 9.002 -12.764 0.616 1.00 55.38 98 GLU A O 1
ATOM 810 N N . LYS A 1 99 ? 8.398 -14.899 0.960 1.00 55.09 99 LYS A N 1
ATOM 811 C CA . LYS A 1 99 ? 8.214 -14.754 2.399 1.00 55.09 99 LYS A CA 1
ATOM 812 C C . LYS A 1 99 ? 9.421 -15.362 3.126 1.00 55.09 99 LYS A C 1
ATOM 814 O O . LYS A 1 99 ? 9.804 -16.488 2.823 1.00 55.09 99 LYS A O 1
ATOM 819 N N . PHE A 1 100 ? 9.899 -14.640 4.143 1.00 51.16 100 PHE A N 1
ATOM 820 C CA . PHE A 1 100 ? 10.725 -15.103 5.271 1.00 51.16 100 PHE A CA 1
ATOM 821 C C . PHE A 1 100 ? 12.239 -15.253 5.037 1.00 51.16 100 PHE A C 1
ATOM 823 O O . PHE A 1 100 ? 12.711 -16.254 4.501 1.00 51.16 100 PHE A O 1
ATOM 830 N N . THR A 1 101 ? 13.016 -14.302 5.573 1.00 55.75 101 THR A N 1
ATOM 831 C CA . THR A 1 101 ? 14.472 -14.460 5.776 1.00 55.75 101 THR A CA 1
ATOM 832 C C . THR A 1 101 ? 14.933 -14.161 7.210 1.00 55.75 101 THR A C 1
ATOM 834 O O . THR A 1 101 ? 16.058 -14.522 7.557 1.00 55.75 101 THR A O 1
ATOM 837 N N . CYS A 1 102 ? 14.089 -13.582 8.081 1.00 62.97 102 CYS A N 1
ATOM 838 C CA . CYS A 1 102 ? 14.474 -13.203 9.445 1.00 62.97 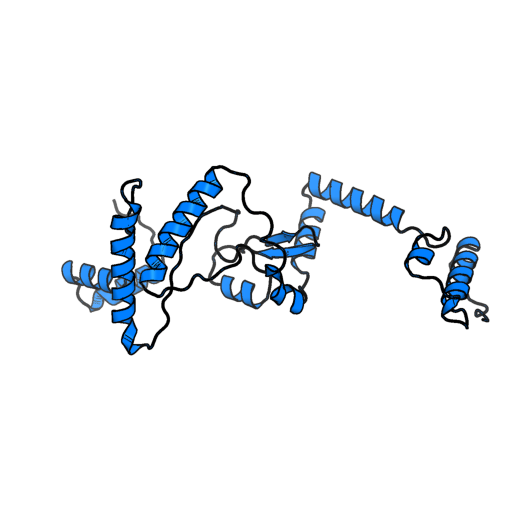102 CYS A CA 1
ATOM 839 C C . CYS A 1 102 ? 13.599 -13.849 10.539 1.00 62.97 102 CYS A C 1
ATOM 841 O O . CYS A 1 102 ? 12.382 -13.960 10.409 1.00 62.97 102 CYS A O 1
ATOM 843 N N . SER A 1 103 ? 14.206 -14.212 11.679 1.00 67.81 103 SER A N 1
ATOM 844 C CA . SER A 1 103 ? 13.504 -14.736 12.867 1.00 67.81 103 SER A CA 1
ATOM 845 C C . SER A 1 103 ? 12.448 -13.772 13.424 1.00 67.81 103 SER A C 1
ATOM 847 O O . SER A 1 103 ? 11.454 -14.213 13.999 1.00 67.81 103 SER A O 1
ATOM 849 N N . ARG A 1 104 ? 12.641 -12.458 13.232 1.00 73.81 104 ARG A N 1
ATOM 850 C CA . ARG A 1 104 ? 11.654 -11.425 13.584 1.00 73.81 104 ARG A CA 1
ATOM 851 C C . ARG A 1 104 ? 10.368 -11.582 12.767 1.00 73.81 104 ARG A C 1
ATOM 853 O O . ARG A 1 104 ? 9.285 -11.445 13.323 1.00 73.81 104 ARG A O 1
ATOM 860 N N . ASP A 1 105 ? 10.482 -11.937 11.490 1.00 74.50 105 ASP A N 1
ATOM 861 C CA . ASP A 1 105 ? 9.341 -12.069 10.578 1.00 74.50 105 ASP A CA 1
ATOM 862 C C . ASP A 1 105 ? 8.464 -13.264 10.962 1.00 74.50 105 ASP A C 1
ATOM 864 O O . ASP A 1 105 ? 7.244 -13.200 10.861 1.00 74.50 105 ASP A O 1
ATOM 868 N N . ILE A 1 106 ? 9.077 -14.346 11.455 1.00 77.00 106 ILE A N 1
ATOM 869 C CA . ILE A 1 106 ? 8.360 -15.529 11.957 1.00 77.00 106 ILE A CA 1
ATOM 870 C C . ILE A 1 106 ? 7.543 -15.170 13.201 1.00 77.00 106 ILE A C 1
ATOM 872 O O . ILE A 1 106 ? 6.394 -15.589 13.338 1.00 77.00 106 ILE A O 1
ATOM 876 N N . TYR A 1 107 ? 8.137 -14.395 14.110 1.00 79.56 107 TYR A N 1
ATOM 877 C CA . TYR A 1 107 ? 7.462 -13.932 15.317 1.00 79.56 107 TYR A CA 1
ATOM 878 C C . TYR A 1 107 ? 6.273 -13.022 14.980 1.00 79.56 107 TYR A C 1
ATOM 880 O O . TYR A 1 107 ? 5.166 -13.249 15.466 1.00 79.56 107 TYR A O 1
ATOM 888 N N . VAL A 1 108 ? 6.475 -12.044 14.092 1.00 79.69 108 VAL A N 1
ATOM 889 C CA . VAL A 1 108 ? 5.397 -11.159 13.639 1.00 79.69 108 VAL A CA 1
ATOM 890 C C . VAL A 1 108 ? 4.303 -11.948 12.924 1.00 79.69 108 VAL A C 1
ATOM 892 O O . VAL A 1 108 ? 3.129 -11.739 13.208 1.00 79.69 108 VAL A O 1
ATOM 895 N N . ALA A 1 109 ? 4.658 -12.896 12.054 1.00 81.44 109 ALA A N 1
ATOM 896 C CA . ALA A 1 109 ? 3.679 -13.729 11.361 1.00 81.44 109 ALA A CA 1
ATOM 897 C C . ALA A 1 109 ? 2.800 -14.523 12.339 1.00 81.44 109 ALA A C 1
ATOM 899 O O . ALA A 1 109 ? 1.586 -14.575 12.156 1.00 81.44 109 ALA A O 1
ATOM 900 N N . ARG A 1 110 ? 3.383 -15.074 13.414 1.00 84.00 110 ARG A N 1
ATOM 901 C CA . ARG A 1 110 ? 2.609 -15.740 14.472 1.00 84.00 110 ARG A CA 1
ATOM 902 C C . ARG A 1 110 ? 1.637 -14.776 15.152 1.00 84.00 110 ARG A C 1
ATOM 904 O O . ARG A 1 110 ? 0.465 -15.110 15.290 1.00 84.00 110 ARG A O 1
ATOM 911 N N . LEU A 1 111 ? 2.105 -13.587 15.536 1.00 84.50 111 LEU A N 1
ATOM 912 C CA . LEU A 1 111 ? 1.257 -12.563 16.152 1.00 84.50 111 LEU A CA 1
ATOM 913 C C . LEU A 1 111 ? 0.104 -12.151 15.221 1.00 84.50 111 LEU A C 1
ATOM 915 O O . LEU A 1 111 ? -1.034 -12.007 15.666 1.00 84.50 111 LEU A O 1
ATOM 919 N N . MET A 1 112 ? 0.381 -11.996 13.923 1.00 85.06 112 MET A N 1
ATOM 920 C CA . MET A 1 112 ? -0.637 -11.707 12.911 1.00 85.06 112 MET A CA 1
ATOM 921 C C . MET A 1 112 ? -1.659 -12.842 12.793 1.00 85.06 112 MET A C 1
ATOM 923 O O . MET A 1 112 ? -2.855 -12.566 12.717 1.00 85.06 112 MET A O 1
ATOM 927 N N . ASP A 1 113 ? -1.218 -14.101 12.806 1.00 85.88 113 ASP A N 1
ATOM 928 C CA . ASP A 1 113 ? -2.109 -15.263 12.749 1.00 85.88 113 ASP A CA 1
ATOM 929 C C . ASP A 1 113 ? -2.999 -15.369 13.998 1.00 85.88 113 ASP A C 1
ATOM 931 O O . ASP A 1 113 ? -4.196 -15.651 13.878 1.00 85.88 113 ASP A O 1
ATOM 935 N N . GLU A 1 114 ? -2.452 -15.089 15.184 1.00 86.81 114 GLU A N 1
ATOM 936 C CA . GLU A 1 114 ? -3.201 -15.045 16.446 1.00 86.81 114 GLU A CA 1
ATOM 937 C C . GLU A 1 114 ? -4.244 -13.920 16.447 1.00 86.81 114 GLU A C 1
ATOM 939 O O . GLU A 1 114 ? -5.425 -14.180 16.694 1.00 86.81 114 GLU A O 1
ATOM 944 N N . LEU A 1 115 ? -3.851 -12.692 16.087 1.00 87.75 115 LEU A N 1
ATOM 945 C CA . LEU A 1 115 ? -4.774 -11.558 15.950 1.00 87.75 115 LEU A CA 1
ATOM 946 C C . LEU A 1 115 ? -5.871 -11.849 14.920 1.00 87.75 115 LEU A C 1
ATOM 948 O O . LEU A 1 115 ? -7.056 -11.648 15.195 1.00 87.75 115 LEU A O 1
ATOM 952 N N . ALA A 1 116 ? -5.501 -12.380 13.753 1.00 88.50 116 ALA A N 1
ATOM 953 C CA . ALA A 1 116 ? -6.452 -12.733 12.706 1.00 88.50 116 ALA A CA 1
ATOM 954 C C . ALA A 1 116 ? -7.416 -13.841 13.153 1.00 88.50 116 ALA A C 1
ATOM 956 O O . ALA A 1 116 ? -8.582 -13.827 12.764 1.00 88.50 116 ALA A O 1
ATOM 957 N N . SER A 1 117 ? -6.964 -14.797 13.969 1.00 89.56 117 SER A N 1
ATOM 958 C CA . SER A 1 117 ? -7.827 -15.832 14.549 1.00 89.56 117 SER A CA 1
ATOM 959 C C . SER A 1 117 ? -8.916 -15.223 15.437 1.00 89.56 117 SER A C 1
ATOM 961 O O . SER A 1 117 ? -10.090 -15.560 15.286 1.00 89.56 117 SER A O 1
ATOM 963 N N . ILE A 1 118 ? -8.556 -14.261 16.294 1.00 89.69 118 ILE A N 1
ATOM 964 C CA . ILE A 1 118 ? -9.517 -13.541 17.143 1.00 89.69 118 ILE A CA 1
ATOM 965 C C . ILE A 1 118 ? -10.509 -12.764 16.280 1.00 89.69 118 ILE A C 1
ATOM 967 O O . ILE A 1 118 ? -11.715 -12.903 16.459 1.00 89.69 118 ILE A O 1
ATOM 971 N N . LEU A 1 119 ? -10.013 -11.997 15.310 1.00 90.94 119 LEU A N 1
ATOM 972 C CA . LEU A 1 119 ? -10.845 -11.191 14.417 1.00 90.94 119 LEU A CA 1
ATOM 973 C C . LEU A 1 119 ? -11.839 -12.050 13.616 1.00 90.94 119 LEU A C 1
ATOM 975 O O . LEU A 1 119 ? -13.015 -11.700 13.511 1.00 90.94 119 LEU A O 1
ATOM 979 N N . ARG A 1 120 ? -11.421 -13.224 13.127 1.00 91.69 120 ARG A N 1
ATOM 980 C CA . ARG A 1 120 ? -12.310 -14.153 12.404 1.00 91.69 120 ARG A CA 1
ATOM 981 C C . ARG A 1 120 ? -13.463 -14.677 13.260 1.00 91.69 120 ARG A C 1
ATOM 983 O O . ARG A 1 120 ? -14.540 -14.913 12.717 1.00 91.69 120 ARG A O 1
ATOM 990 N N . MET A 1 121 ? -13.277 -14.829 14.574 1.00 90.69 121 MET A N 1
ATOM 991 C CA . MET A 1 121 ? -14.368 -15.225 15.482 1.00 90.69 121 MET A CA 1
ATOM 992 C C . MET A 1 121 ? -15.490 -14.183 15.535 1.00 90.69 121 MET A C 1
ATOM 994 O O . MET A 1 121 ? -16.642 -14.541 15.765 1.00 90.69 121 MET A O 1
ATOM 998 N N . HIS A 1 122 ? -15.157 -12.920 15.268 1.00 90.00 122 HIS A N 1
ATOM 999 C CA . HIS A 1 122 ? -16.084 -11.788 15.219 1.00 90.00 122 HIS A CA 1
ATOM 1000 C C . HIS A 1 122 ? -16.481 -11.420 13.779 1.00 90.00 122 HIS A C 1
ATOM 1002 O O . HIS A 1 122 ? -16.885 -10.295 13.509 1.00 90.00 122 HIS A O 1
ATOM 1008 N N . ALA A 1 123 ? -16.358 -12.368 12.842 1.00 90.06 123 ALA A N 1
ATOM 1009 C CA . ALA A 1 123 ? -16.716 -12.224 11.428 1.00 90.06 123 ALA A CA 1
ATOM 1010 C C . ALA A 1 123 ? -15.921 -11.165 10.634 1.00 90.06 123 ALA A C 1
ATOM 1012 O O . ALA A 1 123 ? -16.310 -10.817 9.517 1.00 90.06 123 ALA A O 1
ATOM 1013 N N . PHE A 1 124 ? -14.776 -10.701 11.144 1.00 90.88 124 PHE A N 1
ATOM 1014 C CA . PHE A 1 124 ? -13.863 -9.888 10.343 1.00 90.88 124 PHE A CA 1
ATOM 1015 C C . PHE A 1 124 ? -13.180 -10.740 9.271 1.00 90.88 124 PHE A C 1
ATOM 1017 O O . PHE A 1 124 ? -12.752 -11.875 9.507 1.00 90.88 124 PHE A O 1
ATOM 1024 N N . VAL A 1 125 ? -13.044 -10.159 8.082 1.00 88.62 125 VAL A N 1
ATOM 1025 C CA . VAL A 1 125 ? -12.383 -10.781 6.934 1.00 88.62 125 VAL A CA 1
ATOM 1026 C C . VAL A 1 125 ? -11.037 -10.089 6.719 1.00 88.62 125 VAL A C 1
ATOM 1028 O O . VAL A 1 125 ? -11.004 -8.860 6.663 1.00 88.62 125 VAL A O 1
ATOM 1031 N N . PRO A 1 126 ? -9.924 -10.836 6.597 1.00 84.44 126 PRO A N 1
ATOM 1032 C CA . PRO A 1 126 ? -8.626 -10.229 6.345 1.00 84.44 126 PRO A CA 1
ATOM 1033 C C . PRO A 1 126 ? -8.625 -9.522 4.989 1.00 84.44 126 PRO A C 1
ATOM 1035 O O . PRO A 1 126 ? -8.971 -10.119 3.966 1.00 84.44 126 PRO A O 1
ATOM 1038 N N . LEU A 1 127 ? -8.192 -8.265 4.989 1.00 81.56 127 LEU A N 1
ATOM 1039 C CA . LEU A 1 127 ? -7.971 -7.480 3.786 1.00 81.56 127 LEU A CA 1
ATOM 1040 C C . LEU A 1 127 ? -6.466 -7.353 3.555 1.00 81.56 127 LEU A C 1
ATOM 1042 O O . LEU A 1 127 ? -5.747 -6.817 4.393 1.00 81.56 127 LEU A O 1
ATOM 1046 N N . ASN A 1 128 ? -5.988 -7.840 2.413 1.00 71.94 128 ASN A N 1
ATOM 1047 C CA . ASN A 1 128 ? -4.599 -7.626 2.025 1.00 71.94 128 ASN A CA 1
ATOM 1048 C C . ASN A 1 128 ? -4.462 -6.206 1.476 1.00 71.94 128 ASN A C 1
ATOM 1050 O O . ASN A 1 128 ? -5.046 -5.882 0.442 1.00 71.94 128 ASN A O 1
ATOM 1054 N N . THR A 1 129 ? -3.685 -5.373 2.158 1.00 69.50 129 THR A N 1
ATOM 1055 C CA . THR A 1 129 ? -3.339 -4.025 1.706 1.00 69.50 129 THR A CA 1
ATOM 1056 C C . THR A 1 129 ? -1.895 -4.005 1.210 1.00 69.50 129 THR A C 1
ATOM 1058 O O . THR A 1 129 ? -1.028 -4.724 1.710 1.00 69.50 129 THR A O 1
ATOM 1061 N N . HIS A 1 130 ? -1.620 -3.221 0.169 1.00 70.19 130 HIS A N 1
ATOM 1062 C CA . HIS A 1 130 ? -0.258 -3.084 -0.342 1.00 70.19 130 HIS A CA 1
ATOM 1063 C C . HIS A 1 130 ? 0.516 -2.069 0.498 1.00 70.19 130 HIS A C 1
ATOM 1065 O O . HIS A 1 130 ? 0.057 -0.946 0.687 1.00 70.19 130 HIS A O 1
ATOM 1071 N N . LEU A 1 131 ? 1.721 -2.444 0.939 1.00 73.94 131 LEU A N 1
ATOM 1072 C CA . LEU A 1 131 ? 2.647 -1.534 1.631 1.00 73.94 131 LEU A CA 1
ATOM 1073 C C . LEU A 1 131 ? 3.118 -0.386 0.732 1.00 73.94 131 LEU A C 1
ATOM 1075 O O . LEU A 1 131 ? 3.467 0.690 1.202 1.00 73.94 131 LEU A O 1
ATOM 1079 N N . LEU A 1 132 ? 3.134 -0.630 -0.575 1.00 77.94 132 LEU A N 1
ATOM 1080 C CA . LEU A 1 132 ? 3.475 0.336 -1.601 1.00 77.94 132 LEU A CA 1
ATOM 1081 C C . LEU A 1 132 ? 2.314 0.413 -2.576 1.00 77.94 132 LEU A C 1
ATOM 1083 O O . LEU A 1 132 ? 1.785 -0.616 -2.989 1.00 77.94 132 LEU A O 1
ATOM 1087 N N . VAL A 1 133 ? 1.940 1.621 -2.971 1.00 79.25 133 VAL A N 1
ATOM 1088 C CA . VAL A 1 133 ? 0.903 1.846 -3.975 1.00 79.25 133 VAL A CA 1
ATOM 1089 C C . VAL A 1 133 ? 1.501 2.540 -5.196 1.00 79.25 133 VAL A C 1
ATOM 1091 O O . VAL A 1 133 ? 2.400 3.372 -5.053 1.00 79.25 133 VAL A O 1
ATOM 1094 N N . PRO A 1 134 ? 1.029 2.233 -6.414 1.00 83.38 134 PRO A N 1
ATOM 1095 C CA . PRO A 1 134 ? 1.392 2.994 -7.601 1.00 83.38 134 PRO A CA 1
ATOM 1096 C C . PRO A 1 134 ? 1.118 4.485 -7.392 1.00 83.38 134 PRO A C 1
ATOM 1098 O O . PRO A 1 134 ? 0.040 4.858 -6.911 1.00 83.38 134 PRO A O 1
ATOM 1101 N N . GLN A 1 135 ? 2.053 5.349 -7.793 1.00 81.44 135 GLN A N 1
ATOM 1102 C CA . GLN A 1 135 ? 1.824 6.789 -7.739 1.00 81.44 135 GLN A CA 1
ATOM 1103 C C . GLN A 1 135 ? 0.773 7.183 -8.787 1.00 81.44 135 GLN A C 1
ATOM 1105 O O . GLN A 1 135 ? 1.060 7.403 -9.962 1.00 81.44 135 GLN A O 1
ATOM 1110 N N . SER A 1 136 ? -0.481 7.241 -8.353 1.00 79.06 136 SER A N 1
ATOM 1111 C CA . SER A 1 136 ? -1.629 7.634 -9.165 1.00 79.06 136 SER A CA 1
ATOM 1112 C C . SER A 1 136 ? -2.192 8.966 -8.682 1.00 79.06 136 SER A C 1
ATOM 1114 O O . SER A 1 136 ? -1.951 9.386 -7.551 1.00 79.06 136 SER A O 1
ATOM 1116 N N . LYS A 1 137 ? -2.989 9.636 -9.524 1.00 79.19 137 LYS A N 1
ATOM 1117 C CA . LYS A 1 137 ? -3.697 10.860 -9.113 1.00 79.19 137 LYS A CA 1
ATOM 1118 C C . LYS A 1 137 ? -4.576 10.615 -7.885 1.00 79.19 137 LYS A C 1
ATOM 1120 O O . LYS A 1 137 ? -4.559 11.424 -6.973 1.00 79.19 137 LYS A O 1
ATOM 1125 N N . ILE A 1 138 ? -5.266 9.475 -7.845 1.00 77.56 138 ILE A N 1
ATOM 1126 C CA . ILE A 1 138 ? -6.135 9.083 -6.727 1.00 77.56 138 ILE A CA 1
ATOM 1127 C C . ILE A 1 138 ? -5.312 8.930 -5.440 1.00 77.56 138 ILE A C 1
ATOM 1129 O O . ILE A 1 138 ? -5.683 9.495 -4.417 1.00 77.56 138 ILE A O 1
ATOM 1133 N N . ALA A 1 139 ? -4.166 8.242 -5.507 1.00 76.31 139 ALA A N 1
ATOM 1134 C CA . ALA A 1 139 ? -3.278 8.056 -4.356 1.00 76.31 139 ALA A CA 1
ATOM 1135 C C . ALA A 1 139 ? -2.662 9.381 -3.863 1.00 76.31 139 ALA A C 1
ATOM 1137 O O . ALA A 1 139 ? -2.571 9.633 -2.664 1.00 76.31 139 ALA A O 1
ATOM 1138 N N . LEU A 1 140 ? -2.275 10.270 -4.780 1.00 77.50 140 LEU A N 1
ATOM 1139 C CA . LEU A 1 140 ? -1.775 11.602 -4.426 1.00 77.50 140 LEU A CA 1
ATOM 1140 C C . LEU A 1 140 ? -2.872 12.483 -3.816 1.00 77.50 140 LEU A C 1
ATOM 1142 O O . LEU A 1 140 ? -2.599 13.245 -2.890 1.00 77.50 140 LEU A O 1
ATOM 1146 N N . ASP A 1 141 ? -4.103 12.371 -4.316 1.00 78.69 141 ASP A N 1
ATOM 1147 C CA . ASP A 1 141 ? -5.256 13.105 -3.804 1.00 78.69 141 ASP A CA 1
ATOM 1148 C C . ASP A 1 141 ? -5.615 12.670 -2.378 1.00 78.69 141 ASP A C 1
ATOM 1150 O O . ASP A 1 141 ? -5.889 13.536 -1.545 1.00 78.69 141 ASP A O 1
ATOM 1154 N N . SER A 1 142 ? -5.525 11.372 -2.061 1.00 72.62 142 SER A N 1
ATOM 1155 C CA . SER A 1 142 ? -5.709 10.873 -0.689 1.00 72.62 142 SER A CA 1
ATOM 1156 C C . SER A 1 142 ? -4.637 11.363 0.288 1.00 72.62 142 SER 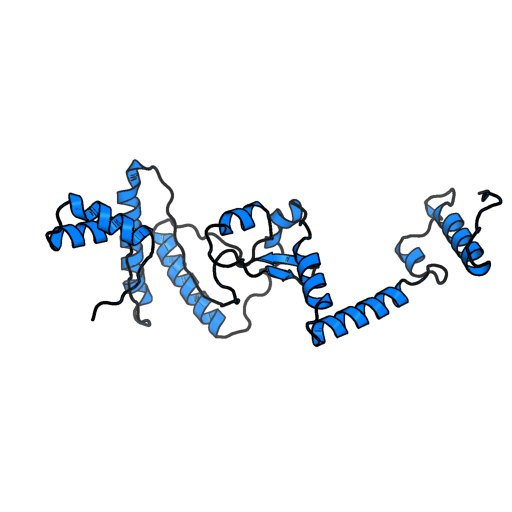A C 1
ATOM 1158 O O . SER A 1 142 ? -4.908 11.478 1.479 1.00 72.62 142 SER A O 1
ATOM 1160 N N . CYS A 1 143 ? -3.444 11.716 -0.198 1.00 71.56 143 CYS A N 1
ATOM 1161 C CA . CYS A 1 143 ? -2.356 12.236 0.634 1.00 71.56 143 CYS A CA 1
ATOM 1162 C C . CYS A 1 143 ? -2.364 13.771 0.777 1.00 71.56 143 CYS A C 1
ATOM 1164 O O . CYS A 1 143 ? -1.490 14.315 1.448 1.00 71.56 143 CYS A O 1
ATOM 1166 N N . LYS A 1 144 ? -3.319 14.504 0.180 1.00 71.19 144 LYS A N 1
ATOM 1167 C CA . LYS A 1 144 ? -3.354 15.986 0.239 1.00 71.19 144 LYS A CA 1
ATOM 1168 C C . LYS A 1 144 ? -3.532 16.556 1.644 1.00 71.19 144 LYS A C 1
ATOM 1170 O O . LYS A 1 144 ? -3.131 17.689 1.884 1.00 71.19 144 LYS A O 1
ATOM 1175 N N . SER A 1 145 ? -4.155 15.801 2.545 1.00 67.75 145 SER A N 1
ATOM 1176 C CA . SER A 1 145 ? -4.330 16.185 3.949 1.00 67.75 145 SER A CA 1
ATOM 1177 C C . SER A 1 145 ? -3.052 16.021 4.780 1.00 67.75 145 SER A C 1
ATOM 1179 O O . SER A 1 145 ? -3.019 16.453 5.931 1.00 67.75 145 SER A O 1
ATOM 1181 N N . MET A 1 146 ? -2.001 15.404 4.227 1.00 69.44 146 MET A N 1
ATOM 1182 C CA . MET A 1 146 ? -0.744 15.153 4.929 1.00 69.44 146 MET A CA 1
ATOM 1183 C C . MET A 1 146 ? 0.187 16.372 4.867 1.00 69.44 146 MET A C 1
ATOM 1185 O O . MET A 1 146 ? 0.288 17.057 3.850 1.00 69.44 146 MET A O 1
ATOM 1189 N N . TYR A 1 147 ? 0.912 16.624 5.962 1.00 64.19 147 TYR A N 1
ATOM 1190 C CA . TYR A 1 147 ? 1.881 17.725 6.064 1.00 64.19 147 TYR A CA 1
ATOM 1191 C C . TYR A 1 147 ? 3.119 17.527 5.178 1.00 64.19 147 TYR A C 1
ATOM 1193 O O . TYR A 1 147 ? 3.736 18.499 4.738 1.00 64.19 147 TYR A O 1
ATOM 1201 N N . SER A 1 148 ? 3.507 16.276 4.932 1.00 67.69 148 SER A N 1
ATOM 1202 C CA . SER A 1 148 ? 4.680 15.907 4.146 1.00 67.69 148 SER A CA 1
ATOM 1203 C C . SER A 1 148 ? 4.280 15.254 2.827 1.00 67.69 148 SER A C 1
ATOM 1205 O O . SER A 1 148 ? 3.228 14.630 2.697 1.00 67.69 148 SER A O 1
ATOM 1207 N N . LYS A 1 149 ? 5.149 15.394 1.821 1.00 71.56 149 LYS A N 1
ATOM 1208 C CA . LYS A 1 149 ? 4.994 14.642 0.575 1.00 71.56 149 LYS A CA 1
ATOM 1209 C C . LYS A 1 149 ? 5.306 13.169 0.848 1.00 71.56 149 LYS A C 1
ATOM 1211 O O . LYS A 1 149 ? 6.326 12.910 1.491 1.00 71.56 149 LYS A O 1
ATOM 1216 N N . PRO A 1 150 ? 4.495 12.231 0.335 1.00 74.69 150 PRO A N 1
ATOM 1217 C CA . PRO A 1 150 ? 4.748 10.811 0.520 1.00 74.69 150 PRO A CA 1
ATOM 1218 C C . PRO A 1 150 ? 6.093 10.429 -0.099 1.00 74.69 150 PRO A C 1
ATOM 1220 O O . PRO A 1 150 ? 6.474 10.945 -1.159 1.00 74.69 150 PRO A O 1
ATOM 1223 N N . ALA A 1 151 ? 6.811 9.521 0.561 1.00 78.38 151 ALA A N 1
ATOM 1224 C CA . ALA A 1 151 ? 8.038 8.965 0.014 1.00 78.38 151 ALA A CA 1
ATOM 1225 C C . ALA A 1 151 ? 7.725 8.231 -1.297 1.00 78.38 151 ALA A C 1
ATOM 1227 O O . ALA A 1 151 ? 6.829 7.388 -1.350 1.00 78.38 151 ALA A O 1
ATOM 1228 N N . ALA A 1 152 ? 8.466 8.569 -2.352 1.00 79.94 152 ALA A N 1
ATOM 1229 C CA . ALA A 1 152 ? 8.364 7.934 -3.658 1.00 79.94 152 ALA A CA 1
ATOM 1230 C C . ALA A 1 152 ? 9.620 7.101 -3.925 1.00 79.94 152 ALA A C 1
ATOM 1232 O O . ALA A 1 152 ? 10.745 7.535 -3.663 1.00 79.94 152 ALA A O 1
ATOM 1233 N N . MET A 1 153 ? 9.414 5.907 -4.458 1.00 79.50 153 MET A N 1
ATOM 1234 C CA . MET A 1 153 ? 10.440 4.917 -4.748 1.00 79.50 153 MET A CA 1
ATOM 1235 C C . MET A 1 153 ? 10.271 4.437 -6.183 1.00 79.50 153 MET A C 1
ATOM 1237 O O . MET A 1 153 ? 9.149 4.327 -6.671 1.00 79.50 153 MET A O 1
ATOM 1241 N N . VAL A 1 154 ? 11.387 4.147 -6.846 1.00 81.81 154 VAL A N 1
ATOM 1242 C CA . VAL A 1 154 ? 11.391 3.535 -8.176 1.00 81.81 154 VAL A CA 1
ATOM 1243 C C . VAL A 1 154 ? 11.733 2.063 -8.000 1.00 81.81 154 VAL A C 1
ATOM 1245 O O . VAL A 1 154 ? 12.760 1.742 -7.396 1.00 81.81 154 VAL A O 1
ATOM 1248 N N . ASP A 1 155 ? 10.862 1.179 -8.474 1.00 77.25 155 ASP A N 1
ATOM 1249 C CA . ASP A 1 155 ? 11.095 -0.261 -8.424 1.00 77.25 155 ASP A CA 1
ATOM 1250 C C . ASP A 1 155 ? 12.181 -0.695 -9.441 1.00 77.25 155 ASP A C 1
ATOM 1252 O O . ASP A 1 155 ? 12.582 0.089 -10.310 1.00 77.25 155 ASP A O 1
ATOM 1256 N N . PRO A 1 156 ? 12.687 -1.942 -9.376 1.00 75.19 156 PRO A N 1
ATOM 1257 C CA . PRO A 1 156 ? 13.687 -2.432 -10.330 1.00 75.19 156 PRO A CA 1
ATOM 1258 C C . PRO A 1 156 ? 13.243 -2.416 -11.801 1.00 75.19 156 PRO A C 1
ATOM 1260 O O . PRO A 1 156 ? 14.086 -2.523 -12.690 1.00 75.19 156 PRO A O 1
ATOM 1263 N N . HIS A 1 157 ? 11.942 -2.295 -12.069 1.00 73.00 157 HIS A N 1
ATOM 1264 C CA . HIS A 1 157 ? 11.371 -2.233 -13.410 1.00 73.00 157 HIS A CA 1
ATOM 1265 C C . HIS A 1 157 ? 11.130 -0.790 -13.888 1.00 73.00 157 HIS A C 1
ATOM 1267 O O . HIS A 1 157 ? 10.625 -0.606 -14.997 1.00 73.00 157 HIS A O 1
ATOM 1273 N N . GLY A 1 158 ? 11.505 0.217 -13.090 1.00 71.88 158 GLY A N 1
ATOM 1274 C CA . GLY A 1 158 ? 11.390 1.637 -13.423 1.00 71.88 158 GLY A CA 1
ATOM 1275 C C . GLY A 1 158 ? 10.083 2.301 -12.983 1.00 71.88 158 GLY A C 1
ATOM 1276 O O . GLY A 1 158 ? 9.882 3.474 -13.282 1.00 71.88 158 GLY A O 1
ATOM 1277 N N . TYR A 1 159 ? 9.197 1.607 -12.265 1.00 77.50 159 TYR A N 1
ATOM 1278 C CA . TYR A 1 159 ? 7.895 2.153 -11.875 1.00 77.50 159 TYR A CA 1
ATOM 1279 C C . TYR A 1 159 ? 7.942 2.923 -10.567 1.00 77.50 159 TYR A C 1
ATOM 1281 O O . TYR A 1 159 ? 8.577 2.508 -9.601 1.00 77.50 159 TYR A O 1
ATOM 1289 N N . VAL A 1 160 ? 7.204 4.034 -10.527 1.00 83.56 160 VAL A N 1
ATOM 1290 C CA . VAL A 1 160 ? 7.110 4.885 -9.343 1.00 83.56 160 VAL A CA 1
ATOM 1291 C C . VAL A 1 160 ? 6.011 4.386 -8.410 1.00 83.56 160 VAL A C 1
ATOM 1293 O O . VAL A 1 160 ? 4.816 4.450 -8.708 1.00 83.56 160 VAL A O 1
ATOM 1296 N N . THR A 1 161 ? 6.432 3.933 -7.242 1.00 84.25 161 THR A N 1
ATOM 1297 C CA . THR A 1 161 ? 5.574 3.534 -6.127 1.00 84.25 161 THR A CA 1
ATOM 1298 C C . THR A 1 161 ? 5.727 4.515 -4.975 1.00 84.25 161 THR A C 1
ATOM 1300 O O . THR A 1 161 ? 6.752 5.184 -4.857 1.00 84.25 161 THR A O 1
ATOM 1303 N N . MET A 1 162 ? 4.721 4.614 -4.121 1.00 81.25 162 MET A N 1
ATOM 1304 C CA . MET A 1 162 ? 4.734 5.481 -2.951 1.00 81.25 162 MET A CA 1
ATOM 1305 C C . MET A 1 162 ? 4.184 4.760 -1.725 1.00 81.25 162 MET A C 1
ATOM 1307 O O . MET A 1 162 ? 3.401 3.818 -1.854 1.00 81.25 162 MET A O 1
ATOM 1311 N N . LEU A 1 163 ? 4.585 5.219 -0.541 1.00 78.12 163 LEU A N 1
ATOM 1312 C CA . LEU A 1 163 ? 3.971 4.774 0.708 1.00 78.12 163 LEU A CA 1
ATOM 1313 C C . LEU A 1 163 ? 2.553 5.369 0.827 1.00 78.12 163 LEU A C 1
ATOM 1315 O O . LEU A 1 163 ? 2.376 6.559 0.543 1.00 78.12 163 LEU A O 1
ATOM 1319 N N . PRO A 1 164 ? 1.544 4.567 1.217 1.00 69.31 164 PRO A N 1
ATOM 1320 C CA . PRO A 1 164 ? 0.163 5.026 1.333 1.00 69.31 164 PRO A CA 1
ATOM 1321 C C . PRO A 1 164 ? -0.056 5.970 2.526 1.00 69.31 164 PRO A C 1
ATOM 1323 O O . PRO A 1 164 ? -0.929 6.833 2.446 1.00 69.31 164 PRO A O 1
ATOM 1326 N N . VAL A 1 165 ? 0.727 5.845 3.609 1.00 65.12 165 VAL A N 1
ATOM 1327 C CA . VAL A 1 165 ? 0.604 6.669 4.824 1.00 65.12 165 VAL A CA 1
ATOM 1328 C C . VAL A 1 165 ? 1.972 6.859 5.503 1.00 65.12 165 VAL A C 1
ATOM 1330 O O . VAL A 1 165 ? 2.745 5.916 5.607 1.00 65.12 165 VAL A O 1
ATOM 1333 N N . GLN A 1 166 ? 2.205 8.088 5.976 1.00 54.81 166 GLN A N 1
ATOM 1334 C CA . GLN A 1 166 ? 3.258 8.562 6.888 1.00 54.81 166 GLN A CA 1
ATOM 1335 C C . GLN A 1 166 ? 4.727 8.684 6.423 1.00 54.81 166 GLN A C 1
ATOM 1337 O O . GLN A 1 166 ? 5.291 7.870 5.705 1.00 54.81 166 GLN A O 1
ATOM 1342 N N . ASP A 1 167 ? 5.289 9.792 6.921 1.00 48.47 167 ASP A N 1
ATOM 1343 C CA . ASP A 1 167 ? 6.675 10.217 7.105 1.00 48.47 167 ASP A CA 1
ATOM 1344 C C . ASP A 1 167 ? 7.674 10.311 5.939 1.00 48.47 167 ASP A C 1
ATOM 1346 O O . ASP A 1 167 ? 7.697 9.592 4.946 1.00 48.47 167 ASP A O 1
ATOM 1350 N N . VAL A 1 168 ? 8.544 11.315 6.095 1.00 52.25 168 VAL A N 1
ATOM 1351 C CA . VAL A 1 168 ? 9.585 11.754 5.148 1.00 52.25 168 VAL A CA 1
ATOM 1352 C C . VAL A 1 168 ? 10.697 10.698 4.997 1.00 52.25 168 VAL A C 1
ATOM 1354 O O . VAL A 1 168 ? 11.565 10.828 4.132 1.00 52.25 168 VAL A O 1
ATOM 1357 N N . HIS A 1 169 ? 10.671 9.641 5.815 1.00 56.00 169 HIS A N 1
ATOM 1358 C CA . HIS A 1 169 ? 11.617 8.533 5.800 1.00 56.00 169 HIS A CA 1
ATOM 1359 C C . HIS A 1 169 ? 10.869 7.198 5.937 1.00 56.00 169 HIS A C 1
ATOM 1361 O O . HIS A 1 169 ? 10.036 7.087 6.831 1.00 56.00 169 HIS A O 1
ATOM 1367 N N . PRO A 1 170 ? 11.186 6.171 5.127 1.00 62.53 170 PRO A N 1
ATOM 1368 C CA . PRO A 1 170 ? 10.613 4.841 5.308 1.00 62.53 170 PRO A CA 1
ATOM 1369 C C . PRO A 1 170 ? 10.973 4.293 6.697 1.00 62.53 170 PRO A C 1
ATOM 1371 O O . PRO A 1 170 ? 12.158 4.107 6.998 1.00 62.53 170 PRO A O 1
ATOM 1374 N N . SER A 1 171 ? 9.963 4.057 7.529 1.00 64.81 171 SER A N 1
ATOM 1375 C CA . SER A 1 171 ? 10.031 3.244 8.743 1.00 64.81 171 SER A CA 1
ATOM 1376 C C . SER A 1 171 ? 9.165 2.002 8.547 1.00 64.81 171 SER A C 1
ATOM 1378 O O . SER A 1 171 ? 8.143 2.034 7.866 1.00 64.81 171 SER A O 1
ATOM 1380 N N . GLU A 1 172 ? 9.614 0.877 9.094 1.00 69.19 172 GLU A N 1
ATOM 1381 C CA . GLU A 1 172 ? 8.826 -0.350 9.110 1.00 69.19 172 GLU A CA 1
ATOM 1382 C C . GLU A 1 172 ? 8.083 -0.416 10.442 1.00 69.19 172 GLU A C 1
ATOM 1384 O O . GLU A 1 172 ? 8.689 -0.657 11.489 1.00 69.19 172 GLU A O 1
ATOM 1389 N N . GLU A 1 173 ? 6.775 -0.192 10.388 1.00 73.31 173 GLU A N 1
ATOM 1390 C CA . GLU A 1 173 ? 5.869 -0.323 11.523 1.00 73.31 173 GLU A CA 1
ATOM 1391 C C . GLU A 1 173 ? 4.772 -1.330 11.174 1.00 73.31 173 GLU A C 1
ATOM 1393 O O . GLU A 1 173 ? 4.253 -1.352 10.059 1.00 73.31 173 GLU A O 1
ATOM 1398 N N . TRP A 1 174 ? 4.452 -2.205 12.127 1.00 74.19 174 TRP A N 1
ATOM 1399 C CA . TRP A 1 174 ? 3.395 -3.196 11.969 1.00 74.19 174 TRP A CA 1
ATOM 1400 C C . TRP A 1 174 ? 2.116 -2.644 12.578 1.00 74.19 174 TRP A C 1
ATOM 1402 O O . TRP A 1 174 ? 2.006 -2.530 13.798 1.00 74.19 174 TRP A O 1
ATOM 1412 N N . GLU A 1 175 ? 1.153 -2.319 11.724 1.00 78.50 175 GLU A N 1
ATOM 1413 C CA . GLU A 1 175 ? -0.164 -1.843 12.129 1.00 78.50 175 GLU A CA 1
ATOM 1414 C C . GLU A 1 175 ? -1.226 -2.906 11.823 1.00 78.50 175 GLU A C 1
ATOM 1416 O O . GLU A 1 175 ? -1.249 -3.498 10.744 1.00 78.50 175 GLU A O 1
ATOM 1421 N N . CYS A 1 176 ? -2.117 -3.151 12.784 1.00 80.56 176 CYS A N 1
ATOM 1422 C CA . CYS A 1 176 ? -3.333 -3.928 12.577 1.00 80.56 176 CYS A CA 1
ATOM 1423 C C . CYS A 1 176 ? -4.519 -2.963 12.617 1.00 80.56 176 CYS A C 1
ATOM 1425 O O . CYS A 1 176 ? -4.977 -2.583 13.695 1.00 80.56 176 CYS A O 1
ATOM 1427 N N . SER A 1 177 ? -4.991 -2.552 11.443 1.00 84.38 177 SER A N 1
ATOM 1428 C CA . SER A 1 177 ? -6.166 -1.691 11.311 1.00 84.38 177 SER A CA 1
ATOM 1429 C C . SER A 1 177 ? -7.400 -2.556 11.055 1.00 84.38 177 SER A C 1
ATOM 1431 O O . SER A 1 177 ? -7.378 -3.474 10.232 1.00 84.38 177 SER A O 1
ATOM 1433 N N . VAL A 1 178 ? -8.488 -2.262 11.759 1.00 87.00 178 VAL A N 1
ATOM 1434 C CA . VAL A 1 178 ? -9.766 -2.965 11.629 1.00 87.00 178 VAL A CA 1
ATOM 1435 C C . VAL A 1 178 ? -10.840 -1.927 11.360 1.00 87.00 178 VAL A C 1
ATOM 1437 O O . VAL A 1 178 ? -10.892 -0.905 12.039 1.00 87.00 178 VAL A O 1
ATOM 1440 N N . ASP A 1 179 ? -11.689 -2.199 10.376 1.00 87.25 179 ASP A N 1
ATOM 1441 C CA . ASP A 1 179 ? -12.818 -1.344 10.033 1.00 87.25 179 ASP A CA 1
ATOM 1442 C C . ASP A 1 179 ? -14.093 -2.185 9.923 1.00 87.25 179 ASP A C 1
ATOM 1444 O O . ASP A 1 179 ? -14.056 -3.371 9.571 1.00 87.25 179 ASP A O 1
ATOM 1448 N N . CYS A 1 180 ? -15.225 -1.573 10.247 1.00 86.94 180 CYS A N 1
ATOM 1449 C CA . CYS A 1 180 ? -16.540 -2.189 10.201 1.00 86.94 180 CYS A CA 1
ATOM 1450 C C . CYS A 1 180 ? -17.491 -1.301 9.398 1.00 86.94 180 CYS A C 1
ATOM 1452 O O . CYS A 1 180 ? -17.676 -0.120 9.685 1.00 86.94 180 CYS A O 1
ATOM 1454 N N . VAL A 1 181 ? -18.145 -1.890 8.400 1.00 87.56 181 VAL A N 1
ATOM 1455 C CA . VAL A 1 181 ? -19.066 -1.170 7.520 1.00 87.56 181 VAL A CA 1
ATOM 1456 C C . VAL A 1 181 ? -20.491 -1.605 7.830 1.00 87.56 181 VAL A C 1
ATOM 1458 O O . VAL A 1 181 ? -20.805 -2.794 7.807 1.00 87.56 181 VAL A O 1
ATOM 1461 N N . GLY A 1 182 ? -21.375 -0.644 8.087 1.00 87.69 182 GLY A N 1
ATOM 1462 C CA . GLY A 1 182 ? -22.793 -0.912 8.305 1.00 87.69 182 GLY A CA 1
ATOM 1463 C C . GLY A 1 182 ? -23.668 0.318 8.108 1.00 87.69 182 GLY A C 1
ATOM 1464 O O . GLY A 1 182 ? -23.210 1.373 7.668 1.00 87.69 182 GLY A O 1
ATOM 1465 N N . LEU A 1 183 ? -24.957 0.170 8.410 1.00 90.25 183 LEU A N 1
ATOM 1466 C CA . LEU A 1 183 ? -25.912 1.273 8.329 1.00 90.25 183 LEU A CA 1
ATOM 1467 C C . LEU A 1 183 ? -25.565 2.349 9.367 1.00 90.25 183 LEU A C 1
ATOM 1469 O O . LEU A 1 183 ? -25.122 2.044 10.471 1.00 90.25 183 LEU A O 1
ATOM 1473 N N . ALA A 1 184 ? -25.850 3.616 9.060 1.00 85.56 184 ALA A N 1
ATOM 1474 C CA . ALA A 1 184 ? -25.598 4.718 9.996 1.00 85.56 184 ALA A CA 1
ATOM 1475 C C . ALA A 1 184 ? -26.293 4.513 11.361 1.00 85.56 184 ALA A C 1
ATOM 1477 O O . ALA A 1 184 ? -25.782 4.927 12.397 1.00 85.56 184 ALA A O 1
ATOM 1478 N N . THR A 1 185 ? -27.433 3.817 11.376 1.00 89.44 185 THR A N 1
ATOM 1479 C CA . THR A 1 185 ? -28.192 3.488 12.589 1.00 89.44 185 THR A CA 1
ATOM 1480 C C . THR A 1 185 ? -27.513 2.457 13.492 1.00 89.44 185 THR A 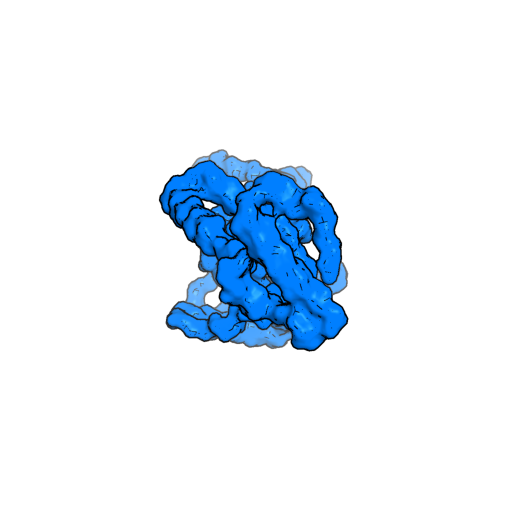C 1
ATOM 1482 O O . THR A 1 185 ? -27.872 2.372 14.661 1.00 89.44 185 THR A O 1
ATOM 1485 N N . SER A 1 186 ? -26.560 1.670 12.982 1.00 87.56 186 SER A N 1
ATOM 1486 C CA . SER A 1 186 ? -25.830 0.655 13.755 1.00 87.56 186 SER A CA 1
ATOM 1487 C C . SER A 1 186 ? -24.460 1.133 14.238 1.00 87.56 186 SER A C 1
ATOM 1489 O O . SER A 1 186 ? -23.720 0.337 14.802 1.00 87.56 186 SER A O 1
ATOM 1491 N N . ALA A 1 187 ? -24.104 2.407 14.039 1.00 83.81 187 ALA A N 1
ATOM 1492 C CA . ALA A 1 187 ? -22.776 2.924 14.372 1.00 83.81 187 ALA A CA 1
ATOM 1493 C C . ALA A 1 187 ? -22.379 2.673 15.840 1.00 83.81 187 ALA A C 1
ATOM 1495 O O . ALA A 1 187 ? -21.263 2.246 16.113 1.00 83.81 187 ALA A O 1
ATOM 1496 N N . SER A 1 188 ? -23.299 2.871 16.790 1.00 81.81 188 SER A N 1
ATOM 1497 C CA . SER A 1 188 ? -23.040 2.613 18.213 1.00 81.81 188 SER A CA 1
ATOM 1498 C C . SER A 1 188 ? -22.834 1.128 18.522 1.00 81.81 188 SER A C 1
ATOM 1500 O O . SER A 1 188 ? -21.972 0.790 19.330 1.00 81.81 188 SER A O 1
ATOM 1502 N N . THR A 1 189 ? -23.597 0.248 17.870 1.00 86.31 189 THR A N 1
ATOM 1503 C CA . THR A 1 189 ? -23.454 -1.208 17.997 1.00 86.31 189 THR A CA 1
ATOM 1504 C C . THR A 1 189 ? -22.116 -1.670 17.433 1.00 86.31 189 THR A C 1
ATOM 1506 O O . THR A 1 189 ? -21.384 -2.362 18.125 1.00 86.31 189 THR A O 1
ATOM 1509 N N . LEU A 1 190 ? -21.744 -1.197 16.243 1.00 88.00 190 LEU A N 1
ATOM 1510 C CA . LEU A 1 190 ? -20.461 -1.518 15.616 1.00 88.00 190 LEU A CA 1
ATOM 1511 C C . LEU A 1 190 ? -19.266 -1.066 16.470 1.00 88.00 190 LEU A C 1
ATOM 1513 O O . LEU A 1 190 ? -18.313 -1.820 16.653 1.00 88.00 190 LEU A O 1
ATOM 1517 N N . SER A 1 191 ? -19.335 0.131 17.062 1.00 84.06 191 SER A N 1
ATOM 1518 C CA . SER A 1 191 ? -18.318 0.591 18.016 1.00 84.06 191 SER A CA 1
ATOM 1519 C C . SER A 1 191 ? -18.239 -0.300 19.261 1.00 84.06 191 SER A C 1
ATOM 1521 O O . SER A 1 191 ? -17.144 -0.564 19.756 1.00 84.06 191 SER A O 1
ATOM 1523 N N . ALA A 1 192 ? -19.377 -0.774 19.779 1.00 84.75 192 ALA A N 1
ATOM 1524 C CA . ALA A 1 192 ? -19.407 -1.689 20.920 1.00 84.75 192 ALA A CA 1
ATOM 1525 C C . ALA A 1 192 ? -18.819 -3.066 20.569 1.00 84.75 192 ALA A C 1
ATOM 1527 O O . ALA A 1 192 ? -18.067 -3.628 21.370 1.00 84.75 192 ALA A O 1
ATOM 1528 N N . ASP A 1 193 ? -19.094 -3.575 19.368 1.00 86.56 193 ASP A N 1
ATOM 1529 C CA . ASP A 1 193 ? -18.520 -4.823 18.862 1.00 86.56 193 ASP A CA 1
ATOM 1530 C C . ASP A 1 193 ? -16.994 -4.700 18.746 1.00 86.56 193 ASP A C 1
ATOM 1532 O O . ASP A 1 193 ? -16.264 -5.542 19.274 1.00 86.56 193 ASP A O 1
ATOM 1536 N N . LEU A 1 194 ? -16.493 -3.598 18.171 1.00 88.62 194 LEU A N 1
ATOM 1537 C CA . LEU A 1 194 ? -15.055 -3.314 18.099 1.00 88.62 194 LEU A CA 1
ATOM 1538 C C . LEU A 1 194 ? -14.404 -3.252 19.484 1.00 88.62 194 LEU A C 1
ATOM 1540 O O . LEU A 1 194 ? -13.360 -3.865 19.698 1.00 88.62 194 LEU A O 1
ATOM 1544 N N . LEU A 1 195 ? -15.013 -2.549 20.443 1.00 84.75 195 LEU A N 1
ATOM 1545 C CA . LEU A 1 195 ? -14.490 -2.486 21.811 1.00 84.75 195 LEU A CA 1
ATOM 1546 C C . LEU A 1 195 ? -14.481 -3.862 22.487 1.00 84.75 195 LEU A C 1
ATOM 1548 O O . LEU A 1 195 ? -13.542 -4.173 23.222 1.00 84.75 195 LEU A O 1
ATOM 1552 N N . THR A 1 196 ? -15.486 -4.696 22.216 1.00 85.00 196 THR A N 1
ATOM 1553 C CA . THR A 1 196 ? -15.550 -6.072 22.726 1.00 85.00 196 THR A CA 1
ATOM 1554 C C . THR A 1 196 ? -14.390 -6.896 22.173 1.00 85.00 196 THR A C 1
ATOM 1556 O O . THR A 1 196 ? -13.632 -7.482 22.948 1.00 85.00 196 THR A O 1
ATOM 1559 N N . VAL A 1 197 ? -14.165 -6.851 20.857 1.00 88.62 197 VAL A N 1
ATOM 1560 C CA . VAL A 1 197 ? -13.031 -7.520 20.197 1.00 88.62 197 VAL A CA 1
ATOM 1561 C C . VAL A 1 197 ? -11.696 -7.037 20.765 1.00 88.62 197 VAL A C 1
ATOM 1563 O O . VAL A 1 197 ? -10.852 -7.848 21.148 1.00 88.62 197 VAL A O 1
ATOM 1566 N N . VAL A 1 198 ? -11.514 -5.719 20.876 1.00 84.75 198 VAL A N 1
ATOM 1567 C CA . VAL A 1 198 ? -10.293 -5.104 21.415 1.00 84.75 198 VAL A CA 1
ATOM 1568 C C . VAL A 1 198 ? -10.065 -5.491 22.872 1.00 84.75 198 VAL A C 1
ATOM 1570 O O . VAL A 1 198 ? -8.916 -5.626 23.277 1.00 84.75 198 VAL A O 1
ATOM 1573 N N . SER A 1 199 ? -11.121 -5.719 23.654 1.00 81.94 199 SER A N 1
ATOM 1574 C CA . SER A 1 199 ? -10.993 -6.207 25.029 1.00 81.94 199 SER A CA 1
ATOM 1575 C C . SER A 1 199 ? -10.574 -7.678 25.107 1.00 81.94 199 SER A C 1
ATOM 1577 O O . SER A 1 199 ? -9.849 -8.044 26.028 1.00 81.94 199 SER A O 1
ATOM 1579 N N . GLU A 1 200 ? -10.954 -8.513 24.132 1.00 84.94 200 GLU A N 1
ATOM 1580 C CA . GLU A 1 200 ? -10.574 -9.932 24.071 1.00 84.94 200 GLU A CA 1
ATOM 1581 C C . GLU A 1 200 ? -9.129 -10.162 23.626 1.00 84.94 200 GLU A C 1
ATOM 1583 O O . GLU A 1 200 ? -8.502 -11.127 24.075 1.00 84.94 200 GLU A O 1
ATOM 1588 N N . ILE A 1 201 ? -8.612 -9.298 22.743 1.00 84.31 201 ILE A N 1
ATOM 1589 C CA . ILE A 1 201 ? -7.236 -9.362 22.228 1.00 84.31 201 ILE A CA 1
ATOM 1590 C C . ILE A 1 201 ? -6.232 -9.501 23.378 1.00 84.31 201 ILE A C 1
ATOM 1592 O O . ILE A 1 201 ? -5.467 -10.469 23.372 1.00 84.31 201 ILE A O 1
ATOM 1596 N N . PRO A 1 202 ? -6.264 -8.629 24.405 1.00 78.62 202 PRO A N 1
ATOM 1597 C CA . PRO A 1 202 ? -5.425 -8.793 25.557 1.00 78.62 202 PRO A CA 1
ATOM 1598 C C . PRO A 1 202 ? -5.619 -10.163 26.214 1.00 78.62 202 PRO A C 1
ATOM 1600 O O . PRO A 1 202 ? -4.651 -10.881 26.350 1.00 78.62 202 PRO A O 1
ATOM 1603 N N . TYR A 1 203 ? -6.820 -10.622 26.565 1.00 77.00 203 TYR A N 1
ATOM 1604 C CA . TYR A 1 203 ? -6.957 -11.906 27.283 1.00 77.00 203 TYR A CA 1
ATOM 1605 C C . TYR A 1 203 ? -6.413 -13.129 26.532 1.00 77.00 203 TYR A C 1
ATOM 1607 O O . TYR A 1 203 ? -5.966 -14.083 27.170 1.00 77.00 203 TYR A O 1
ATOM 1615 N N . LYS A 1 204 ? -6.446 -13.112 25.197 1.00 76.81 204 LYS A N 1
ATOM 1616 C CA . LYS A 1 204 ? -5.969 -14.224 24.363 1.00 76.81 204 LYS A CA 1
ATOM 1617 C C . LYS A 1 204 ? -4.480 -14.129 24.014 1.00 76.81 204 LYS A C 1
ATOM 1619 O O . LYS A 1 204 ? -3.870 -15.168 23.798 1.00 76.81 204 LYS A O 1
ATOM 1624 N N . ILE A 1 205 ? -3.908 -12.921 23.990 1.00 74.12 205 ILE A N 1
ATOM 1625 C CA . ILE A 1 205 ? -2.522 -12.659 23.557 1.00 74.12 205 ILE A CA 1
ATOM 1626 C C . ILE A 1 205 ? -1.604 -12.256 24.740 1.00 74.12 205 ILE A C 1
ATOM 1628 O O . ILE A 1 205 ? -0.410 -12.529 24.721 1.00 74.12 205 ILE A O 1
ATOM 1632 N N . LEU A 1 206 ? -2.138 -11.678 25.826 1.00 62.75 206 LEU A N 1
ATOM 1633 C CA . LEU A 1 206 ? -1.412 -11.058 26.958 1.00 62.75 206 LEU A CA 1
ATOM 1634 C C . LEU A 1 206 ? -0.461 -11.918 27.788 1.00 62.75 206 LEU A C 1
ATOM 1636 O O . LEU A 1 206 ? 0.378 -11.278 28.427 1.00 62.75 206 LEU A O 1
ATOM 1640 N N . PRO A 1 207 ? -0.533 -13.264 27.893 1.00 63.59 207 PRO A N 1
ATOM 1641 C CA . PRO A 1 207 ? 0.392 -13.965 28.786 1.00 63.59 207 PRO A CA 1
ATOM 1642 C C . PRO A 1 207 ? 1.868 -13.651 28.487 1.00 63.59 207 PRO A C 1
ATOM 1644 O O . PRO A 1 207 ? 2.710 -13.777 29.372 1.00 63.59 207 PRO A O 1
ATOM 1647 N N . GLU A 1 208 ? 2.166 -13.184 27.269 1.00 64.12 208 GLU A N 1
ATOM 1648 C CA . GLU A 1 208 ? 3.516 -12.917 26.783 1.00 64.12 208 GLU A CA 1
ATOM 1649 C C . GLU A 1 208 ? 3.832 -11.423 26.525 1.00 64.12 208 GLU A C 1
ATOM 1651 O O . GLU A 1 208 ? 4.994 -11.098 26.274 1.00 64.12 208 GLU A O 1
ATOM 1656 N N . TYR A 1 209 ? 2.869 -10.483 26.628 1.00 68.81 209 TYR A N 1
ATOM 1657 C CA . TYR A 1 209 ? 3.056 -9.102 26.125 1.00 68.81 209 TYR A CA 1
ATOM 1658 C C . TYR A 1 209 ? 2.545 -7.980 27.039 1.00 68.81 209 TYR A C 1
ATOM 1660 O O . TYR A 1 209 ? 1.537 -8.099 27.729 1.00 68.81 209 TYR A O 1
ATOM 1668 N N . LYS A 1 210 ? 3.217 -6.820 26.988 1.00 72.06 210 LYS A N 1
ATOM 1669 C CA . LYS A 1 210 ? 2.737 -5.570 27.600 1.00 72.06 210 LYS A CA 1
ATOM 1670 C C . LYS A 1 210 ? 1.804 -4.857 26.621 1.00 72.06 210 LYS A C 1
ATOM 1672 O O . LYS A 1 210 ? 2.268 -4.342 25.611 1.00 72.06 210 LYS A O 1
ATOM 1677 N N . CYS A 1 211 ? 0.510 -4.810 26.928 1.00 69.81 211 CYS A N 1
ATOM 1678 C CA . CYS A 1 211 ? -0.485 -4.105 26.120 1.00 69.81 211 CYS A CA 1
ATOM 1679 C C . CYS A 1 211 ? -0.895 -2.784 26.788 1.00 69.81 211 CYS A C 1
ATOM 1681 O O . CYS A 1 211 ? -1.162 -2.749 27.990 1.00 69.81 211 CYS A O 1
ATOM 1683 N N . THR A 1 212 ? -0.976 -1.708 26.006 1.00 71.88 212 THR A N 1
ATOM 1684 C CA . THR A 1 212 ? -1.577 -0.430 26.409 1.00 71.88 212 THR A CA 1
ATOM 1685 C C . THR A 1 212 ? -2.753 -0.131 25.496 1.00 71.88 212 THR A C 1
ATOM 1687 O O . THR A 1 212 ? -2.571 0.032 24.292 1.00 71.88 212 THR A O 1
ATOM 1690 N N . LEU A 1 213 ? -3.954 -0.040 26.064 1.00 73.44 213 LEU A N 1
ATOM 1691 C CA . LEU A 1 213 ? -5.144 0.354 25.322 1.00 73.44 213 LEU A CA 1
ATOM 1692 C C . LEU A 1 213 ? -5.275 1.880 25.339 1.00 73.44 213 LEU A C 1
ATOM 1694 O O . LEU A 1 213 ? -5.408 2.486 26.403 1.00 73.44 213 LEU A O 1
ATOM 1698 N N . SER A 1 214 ? -5.247 2.499 24.162 1.00 76.94 214 SER A N 1
ATOM 1699 C CA . SER A 1 214 ? -5.492 3.931 23.978 1.00 76.94 214 SER A CA 1
ATOM 1700 C C . SER A 1 214 ? -6.777 4.125 23.178 1.00 76.94 214 SER A C 1
ATOM 1702 O O . SER A 1 214 ? -6.914 3.574 22.092 1.00 76.94 214 SER A O 1
ATOM 1704 N N . ILE A 1 215 ? -7.729 4.893 23.715 1.00 73.38 215 ILE A N 1
ATOM 1705 C CA . ILE A 1 215 ? -9.041 5.124 23.093 1.00 73.38 215 ILE A CA 1
ATOM 1706 C C . ILE A 1 215 ? -9.198 6.617 22.808 1.00 73.38 215 ILE A C 1
ATOM 1708 O O . ILE A 1 215 ? -9.212 7.430 23.731 1.00 73.38 215 ILE A O 1
ATOM 1712 N N . GLY A 1 216 ? -9.355 6.969 21.533 1.00 75.38 216 GLY A N 1
ATOM 1713 C CA . GLY A 1 216 ? -9.655 8.329 21.083 1.00 75.38 216 GLY A CA 1
ATOM 1714 C C . GLY A 1 216 ? -11.093 8.445 20.583 1.00 75.38 216 GLY A C 1
ATOM 1715 O O . GLY A 1 216 ? -11.316 8.416 19.379 1.00 75.38 216 GLY A O 1
ATOM 1716 N N . HIS A 1 217 ? -12.071 8.563 21.488 1.00 76.12 217 HIS A N 1
ATOM 1717 C CA . HIS A 1 217 ? -13.490 8.696 21.126 1.00 76.12 217 HIS A CA 1
ATOM 1718 C C . HIS A 1 217 ? -14.062 10.042 21.583 1.00 76.12 217 HIS A C 1
ATOM 1720 O O . HIS A 1 217 ? -13.926 10.414 22.750 1.00 76.12 217 HIS A O 1
ATOM 1726 N N . MET A 1 218 ? -14.760 10.749 20.689 1.00 75.31 218 MET A N 1
ATOM 1727 C CA . MET A 1 218 ? -15.325 12.076 20.977 1.00 75.31 218 MET A CA 1
ATOM 1728 C C . MET A 1 218 ? -16.278 12.054 22.171 1.00 75.31 218 MET A C 1
ATOM 1730 O O . MET A 1 218 ? -16.166 12.902 23.048 1.00 75.31 218 MET A O 1
ATOM 1734 N N . SER A 1 219 ? -17.131 11.033 22.298 1.00 73.12 219 SER A N 1
ATOM 1735 C CA . SER A 1 219 ? -18.036 10.940 23.453 1.00 73.12 219 SER A CA 1
ATOM 1736 C C . SER A 1 219 ? -17.307 10.706 24.780 1.00 73.12 219 SER A C 1
ATOM 1738 O O . SER A 1 219 ? -17.840 11.055 25.827 1.00 73.12 219 SER A O 1
ATOM 1740 N N . LEU A 1 220 ? -16.087 10.146 24.763 1.00 73.88 220 LEU A N 1
ATOM 1741 C CA . LEU A 1 220 ? -15.271 10.014 25.976 1.00 73.88 220 LEU A CA 1
ATOM 1742 C C . LEU A 1 220 ? -14.707 11.380 26.390 1.00 73.88 220 LEU A C 1
ATOM 1744 O O . LEU A 1 220 ? -14.718 11.721 27.571 1.00 73.88 220 LEU A O 1
ATOM 1748 N N . ILE A 1 221 ? -14.282 12.181 25.409 1.00 76.81 221 ILE A N 1
ATOM 1749 C CA . ILE A 1 221 ? -13.859 13.570 25.618 1.00 76.81 221 ILE A CA 1
ATOM 1750 C C . ILE A 1 221 ? -15.044 14.394 26.137 1.00 76.81 221 ILE A C 1
ATOM 1752 O O . ILE A 1 221 ? -14.925 15.064 27.159 1.00 76.81 221 ILE A O 1
ATOM 1756 N N . GLU A 1 222 ? -16.217 14.293 25.512 1.00 76.38 222 GLU A N 1
ATOM 1757 C CA . GLU A 1 222 ? -17.435 14.976 25.962 1.00 76.38 222 GLU A CA 1
ATOM 1758 C C . GLU A 1 222 ? -17.846 14.569 27.381 1.00 76.38 222 GLU A C 1
ATOM 1760 O O . GLU A 1 222 ? -18.178 15.438 28.191 1.00 76.38 222 GLU A O 1
ATOM 1765 N N . ALA A 1 223 ? -17.790 13.275 27.711 1.00 77.88 223 ALA A N 1
ATOM 1766 C CA . ALA A 1 223 ? -18.068 12.776 29.055 1.00 77.88 223 ALA A CA 1
ATOM 1767 C C . ALA A 1 223 ? -17.074 13.330 30.087 1.00 77.88 223 ALA A C 1
ATOM 1769 O O . ALA A 1 223 ? -17.490 13.757 31.166 1.00 77.88 223 ALA A O 1
ATOM 1770 N N . ALA A 1 224 ? -15.782 13.400 29.749 1.00 79.69 224 ALA A N 1
ATOM 1771 C CA . ALA A 1 224 ? -14.766 14.012 30.601 1.00 79.69 224 ALA A CA 1
ATOM 1772 C C . ALA A 1 224 ? -15.019 15.518 30.808 1.00 79.69 224 ALA A C 1
ATOM 1774 O O . ALA A 1 224 ? -14.938 16.001 31.938 1.00 79.69 224 ALA A O 1
ATOM 1775 N N . LEU A 1 225 ? -15.406 16.252 29.756 1.00 81.94 225 LEU A N 1
ATOM 1776 C CA . LEU A 1 225 ? -15.779 17.671 29.845 1.00 81.94 225 LEU A CA 1
ATOM 1777 C C . LEU A 1 225 ? -17.024 17.883 30.727 1.00 81.94 225 LEU A C 1
ATOM 1779 O O . LEU A 1 225 ? -17.070 18.835 31.508 1.00 81.94 225 LEU A O 1
ATOM 1783 N N . ILE A 1 226 ? -18.024 16.995 30.630 1.00 81.56 226 ILE A N 1
ATOM 1784 C CA . ILE A 1 226 ? -19.210 17.001 31.506 1.00 81.56 226 ILE A CA 1
ATOM 1785 C C . ILE A 1 226 ? -18.799 16.766 32.959 1.00 81.56 226 ILE A C 1
ATOM 1787 O O . ILE A 1 226 ? -19.219 17.517 33.838 1.00 81.56 226 ILE A O 1
ATOM 1791 N N . HIS A 1 227 ? -17.970 15.751 33.211 1.00 81.94 227 HIS A N 1
ATOM 1792 C CA . HIS A 1 227 ? -17.508 15.414 34.556 1.00 81.94 227 HIS A CA 1
ATOM 1793 C C . HIS A 1 227 ? -16.695 16.550 35.192 1.00 81.94 227 HIS A C 1
ATOM 1795 O O . HIS A 1 227 ? -16.864 16.844 36.373 1.00 81.94 227 HIS A O 1
ATOM 1801 N N . ALA A 1 228 ? -15.886 17.251 34.395 1.00 84.00 228 ALA A N 1
ATOM 1802 C CA . ALA A 1 228 ? -15.137 18.433 34.816 1.00 84.00 228 ALA A CA 1
ATOM 1803 C C . ALA A 1 228 ? -16.014 19.688 35.045 1.00 84.00 228 ALA A C 1
ATOM 1805 O O . ALA A 1 228 ? -15.493 20.744 35.403 1.00 84.00 228 ALA A O 1
ATOM 1806 N N . GLY A 1 229 ? -17.334 19.610 34.832 1.00 83.75 229 GLY A N 1
ATOM 1807 C CA . GLY A 1 229 ? -18.267 20.718 35.059 1.00 83.75 229 GLY A CA 1
ATOM 1808 C C . GLY A 1 229 ? -18.220 21.816 33.990 1.00 83.75 229 GLY A C 1
ATOM 1809 O O . GLY A 1 229 ? -18.692 22.933 34.224 1.00 83.75 229 GLY A O 1
ATOM 1810 N N . ILE A 1 230 ? -17.658 21.532 32.811 1.00 80.75 230 ILE A N 1
ATOM 1811 C CA . ILE A 1 230 ? -17.561 22.503 31.717 1.00 80.75 230 ILE A CA 1
ATOM 1812 C C . ILE A 1 230 ? -18.938 22.651 31.057 1.00 80.75 230 ILE A C 1
ATOM 1814 O O . ILE A 1 230 ? -19.506 21.701 30.514 1.00 80.75 230 ILE A O 1
ATOM 1818 N N . LYS A 1 231 ? -19.489 23.871 31.103 1.00 78.94 231 LYS A N 1
ATOM 1819 C CA . LYS A 1 231 ? -20.775 24.219 30.475 1.00 78.94 231 LYS A CA 1
ATOM 1820 C C . LYS A 1 231 ? -20.713 24.038 28.954 1.00 78.94 231 LYS A C 1
ATOM 1822 O O . LYS A 1 231 ? -19.682 24.317 28.350 1.00 78.94 231 LYS A O 1
ATOM 1827 N N . ASN A 1 232 ? -21.834 23.643 28.342 1.00 70.00 232 ASN A N 1
ATOM 1828 C CA . ASN A 1 232 ? -21.940 23.355 26.902 1.00 70.00 232 ASN A CA 1
ATOM 1829 C C . ASN A 1 232 ? -21.402 24.479 26.001 1.00 70.00 232 ASN A C 1
ATOM 1831 O O . ASN A 1 232 ? -20.701 24.187 25.044 1.00 70.00 232 ASN A O 1
ATOM 1835 N N . GLU A 1 233 ? -21.625 25.743 26.365 1.00 72.12 233 GLU A N 1
ATOM 1836 C CA . GLU A 1 233 ? -21.134 26.921 25.627 1.00 72.12 233 GLU A CA 1
ATOM 1837 C C . GLU A 1 233 ? -19.602 26.963 25.486 1.00 72.12 233 GLU A C 1
ATOM 1839 O O . GLU A 1 233 ? -19.075 27.486 24.512 1.00 72.12 233 GLU A O 1
ATOM 1844 N N . LYS A 1 234 ? -18.865 26.401 26.454 1.00 70.62 234 LYS A N 1
ATOM 1845 C CA . LYS A 1 234 ? -17.397 26.317 26.411 1.00 70.62 234 LYS A CA 1
ATOM 1846 C C . LYS A 1 234 ? -16.897 25.024 25.773 1.00 70.62 234 LYS A C 1
ATOM 1848 O O . LYS A 1 234 ? -15.717 24.941 25.452 1.00 70.62 234 LYS A O 1
ATOM 1853 N N . LYS A 1 235 ? -17.759 24.015 25.605 1.00 70.69 235 LYS A N 1
ATOM 1854 C CA . LYS A 1 235 ? -17.371 22.740 24.987 1.00 70.69 235 LYS A CA 1
ATOM 1855 C C . LYS A 1 235 ? -17.060 22.922 23.513 1.00 70.69 235 LYS A C 1
ATOM 1857 O O . LYS A 1 235 ? -16.053 22.404 23.062 1.00 70.69 235 LYS A O 1
ATOM 1862 N N . GLU A 1 236 ? -17.879 23.687 22.801 1.00 71.94 236 GLU A N 1
ATOM 1863 C CA . GLU A 1 236 ? -17.704 23.940 21.367 1.00 71.94 236 GLU A CA 1
ATOM 1864 C C . GLU A 1 236 ? -16.351 24.615 21.087 1.00 71.94 236 GLU A C 1
ATOM 1866 O O . GLU A 1 236 ? -15.573 24.118 20.285 1.00 71.94 236 GLU A O 1
ATOM 1871 N N . ILE A 1 237 ? -15.979 25.613 21.896 1.00 75.38 237 ILE A N 1
ATOM 1872 C CA . ILE A 1 237 ? -14.673 26.296 21.835 1.00 75.38 237 ILE A CA 1
ATOM 1873 C C . ILE A 1 237 ? -13.501 25.335 22.128 1.00 75.38 237 ILE A C 1
ATOM 1875 O O . ILE A 1 237 ? -12.441 25.404 21.502 1.00 75.38 237 ILE A O 1
ATOM 1879 N N . VAL A 1 238 ? -13.663 24.420 23.090 1.00 73.94 238 VAL A N 1
ATOM 1880 C CA . VAL A 1 238 ? -12.629 23.423 23.415 1.00 73.94 238 VAL A CA 1
ATOM 1881 C C . VAL A 1 238 ? -12.490 22.400 22.285 1.00 73.94 238 VAL A C 1
ATOM 1883 O O . VAL A 1 238 ? -11.375 22.073 21.896 1.00 73.94 238 VAL A O 1
ATOM 1886 N N . LEU A 1 239 ? -13.597 21.939 21.706 1.00 72.19 239 LEU A N 1
ATOM 1887 C CA . LEU A 1 239 ? -13.578 20.995 20.589 1.00 72.19 239 LEU A CA 1
ATOM 1888 C C . LEU A 1 239 ? -13.001 21.632 19.314 1.00 72.19 239 LEU A C 1
ATOM 1890 O O . LEU A 1 239 ? -12.182 21.002 18.646 1.00 72.19 239 LEU A O 1
ATOM 1894 N N . GLU A 1 240 ? -13.341 22.890 19.021 1.00 71.31 240 GLU A N 1
ATOM 1895 C CA . GLU A 1 240 ? -12.759 23.655 17.910 1.00 71.31 240 GLU A CA 1
ATOM 1896 C C . GLU A 1 240 ? -11.251 23.877 18.091 1.00 71.31 240 GLU A C 1
ATOM 1898 O O . GLU A 1 240 ? -10.485 23.696 17.144 1.00 71.31 240 GLU A O 1
ATOM 1903 N N . SER A 1 241 ? -10.792 24.191 19.310 1.00 69.06 241 SER A N 1
ATOM 1904 C CA . SER A 1 241 ? -9.354 24.358 19.583 1.00 69.06 241 SER A CA 1
ATOM 1905 C C . SER A 1 241 ? -8.566 23.039 19.524 1.00 69.06 241 SER A C 1
ATOM 1907 O O . SER A 1 241 ? -7.400 23.030 19.130 1.00 69.06 241 SER A O 1
ATOM 1909 N N . MET A 1 242 ? -9.198 21.899 19.832 1.00 66.62 242 MET A N 1
ATOM 1910 C CA . MET A 1 242 ? -8.604 20.572 19.616 1.00 66.62 242 MET A CA 1
ATOM 1911 C C . MET A 1 242 ? -8.491 20.212 18.124 1.00 66.62 242 MET A C 1
ATOM 1913 O O . MET A 1 242 ? -7.534 19.541 17.731 1.00 66.62 242 MET A O 1
ATOM 1917 N N . GLN A 1 243 ? -9.434 20.662 17.289 1.00 60.53 243 GLN A N 1
ATOM 1918 C CA . GLN A 1 243 ? -9.435 20.421 15.839 1.00 60.53 243 GLN A CA 1
ATOM 1919 C C . GLN A 1 243 ? -8.447 21.316 15.078 1.00 60.53 243 GLN A C 1
ATOM 1921 O O . GLN A 1 243 ? -7.848 20.861 14.103 1.00 60.53 243 GLN A O 1
ATOM 1926 N N . SER A 1 244 ? -8.230 22.556 15.527 1.00 57.09 244 SER A N 1
ATOM 1927 C CA . SER A 1 244 ? -7.298 23.497 14.889 1.00 57.09 244 SER A CA 1
ATOM 1928 C C . SER A 1 244 ? -5.817 23.228 15.199 1.00 57.09 244 SER A C 1
ATOM 1930 O O . SER A 1 244 ? -4.951 23.827 14.565 1.00 57.09 244 SER A O 1
ATOM 1932 N N . ARG A 1 245 ? -5.506 22.300 16.122 1.00 50.94 245 ARG A N 1
ATOM 1933 C CA . ARG A 1 245 ? -4.141 21.860 16.490 1.00 50.94 245 ARG A CA 1
ATOM 1934 C C . ARG A 1 245 ? -3.132 22.999 16.744 1.00 50.94 245 ARG A C 1
ATOM 1936 O O . ARG A 1 245 ? -1.926 22.771 16.665 1.00 50.94 245 ARG A O 1
ATOM 1943 N N . GLU A 1 246 ? -3.571 24.180 17.181 1.00 42.66 246 GLU A N 1
ATOM 1944 C CA . GLU A 1 246 ? -2.694 25.143 17.864 1.00 42.66 246 GLU A CA 1
ATOM 1945 C C . GLU A 1 246 ? -2.473 24.705 19.321 1.00 42.66 246 GLU A C 1
ATOM 1947 O O . GLU A 1 246 ? -2.851 25.377 20.276 1.00 42.66 246 GLU A O 1
ATOM 1952 N N . LEU A 1 247 ? -1.854 23.542 19.520 1.00 39.56 247 LEU A N 1
ATOM 1953 C CA . LEU A 1 247 ? -1.411 23.110 20.843 1.00 39.56 247 LEU A CA 1
ATOM 1954 C C . LEU A 1 247 ? 0.016 23.608 21.086 1.00 39.56 247 LEU A C 1
ATOM 1956 O O . LEU A 1 247 ? 0.970 22.835 21.133 1.00 39.56 247 LEU A O 1
ATOM 1960 N N . ASN A 1 248 ? 0.151 24.921 21.282 1.00 33.88 248 ASN A N 1
ATOM 1961 C CA . ASN A 1 248 ? 1.246 25.463 22.083 1.00 33.88 248 ASN A CA 1
ATOM 1962 C C . ASN A 1 248 ? 0.940 25.145 23.552 1.00 33.88 248 ASN A C 1
ATOM 1964 O O . ASN A 1 248 ? 0.400 25.978 24.278 1.00 33.88 248 ASN A O 1
ATOM 1968 N N . PHE A 1 249 ? 1.274 23.938 24.008 1.00 34.47 249 PHE A N 1
ATOM 1969 C CA . PHE A 1 249 ? 1.343 23.676 25.444 1.00 34.47 249 PHE A CA 1
ATOM 1970 C C . PHE A 1 249 ? 2.587 24.368 26.008 1.00 34.47 249 PHE A C 1
ATOM 1972 O O . PHE A 1 249 ? 3.659 23.790 26.141 1.00 34.47 249 PHE A O 1
ATOM 1979 N N . SER A 1 250 ? 2.436 25.649 26.322 1.00 33.72 250 SER A N 1
ATOM 1980 C CA . SER A 1 250 ? 3.142 26.273 27.433 1.00 33.72 250 SER A CA 1
ATOM 1981 C C . SER A 1 250 ? 2.082 26.574 28.472 1.00 33.72 250 SER A C 1
ATOM 1983 O O . SER A 1 250 ? 1.307 27.488 28.237 1.00 33.72 250 SER A O 1
ATOM 1985 N N . ILE A 1 251 ? 2.020 25.804 29.558 1.00 28.19 251 ILE A N 1
ATOM 1986 C CA . ILE A 1 251 ? 1.501 26.215 30.873 1.00 28.19 251 ILE A CA 1
ATOM 1987 C C . ILE A 1 251 ? 2.006 25.165 31.890 1.00 28.19 251 ILE A C 1
ATOM 1989 O O . ILE A 1 251 ? 1.532 24.033 31.894 1.00 28.19 251 ILE A O 1
ATOM 1993 N N . PHE A 1 252 ? 2.983 25.631 32.683 1.00 34.94 252 PHE A N 1
ATOM 1994 C CA . PHE A 1 252 ? 3.657 25.119 33.896 1.00 34.94 252 PHE A CA 1
ATOM 1995 C C . PHE A 1 252 ? 4.362 23.758 33.879 1.00 34.94 252 PHE A C 1
ATOM 1997 O O . PHE A 1 252 ? 3.689 22.708 33.907 1.00 34.94 252 PHE A O 1
#

Sequence (252 aa):
MIFPENFGEGFSAVQAKHVRHLIEWMLKPDPTERPTAEQLLRDDHVPLVDIEDKQFKKIFTQAQKTRNRLYHWMVNALGKEVLPAARAYCYDQGICKEKFTCSRDIYVARLMDELASILRMHAFVPLNTHLLVPQSKIALDSCKSMYSKPAAMVDPHGYVTMLPVQDVHPSEEWECSVDCVGLATSASTLSADLLTVVSEIPYKILPEYKCTLSIGHMSLIEAALIHAGIKNEKKEIVLESMQSRELNFSIF